Protein AF-A0A3M1J445-F1 (afdb_monomer)

Radius of gyration: 21.39 Å; Cα contacts (8 Å, |Δi|>4): 380; chains: 1; bounding box: 51×47×58 Å

Solvent-accessible surface area (backbone atoms only — not comparable to full-atom values): 18657 Å² total; per-residue (Å²): 96,32,38,39,36,31,50,74,70,23,49,64,51,58,55,50,30,38,38,30,51,21,43,67,43,61,67,38,72,59,73,88,78,69,95,62,77,79,67,68,47,75,80,25,55,32,28,31,36,49,70,50,61,88,76,39,60,82,92,60,50,78,48,55,27,38,31,33,41,48,63,60,57,45,21,33,52,51,44,13,50,46,33,23,73,69,72,46,70,81,44,60,54,66,60,39,33,52,51,42,64,65,12,62,95,50,34,76,51,48,13,58,43,55,32,50,54,56,39,65,78,65,35,77,40,79,46,47,35,76,51,38,72,73,39,50,63,69,55,52,58,62,41,56,84,82,42,93,69,62,78,72,38,72,92,42,56,73,49,72,64,44,44,24,60,36,72,43,84,59,62,76,88,42,54,40,77,58,19,37,67,70,51,69,76,91,68,83,70,60,30,78,83,71,51,54,66,71,58,49,53,52,40,43,77,77,31,35,70,53,32,49,74,70,73,54,57,84,90,66,75,80,87,75,52,48,67,51,35,37,53,46,34,50,51,55,51,49,59,48,63,74,38,98,59,20,74,64,50,50,64,68,42,53,86,51,43,69,54,44,73,46,35,46,65,58,85,89,56,77,69,88,54,48,74,66,47,51,53,45,52,54,49,54,50,44,56,71,78,32,59,70,68,56,36,52,49,51,53,53,47,57,71,68,44,64,47,71,57,54,48,52,48,48,54,46,48,65,73,63,54,75,84,84,82,80,132

pLDDT: mean 81.51, std 18.99, range [30.58, 98.5]

Mean predicted aligned error: 10.59 Å

Sequence (327 aa):
MIWLASYPRSGNTFFRNVLYAVYGLESSTYRLRRQDKHADFQDYPVVKTHLAPEQLPKAIRNYPAVYLIRDGRDAIVSSAHRRRDMVKQGSDFYLNMLYAILAKEGAFFGGWSHNVSAWTARANLCIYFKDLIADPIREIEKLRTILPLPEPRMDKLPSFADLKAGKGRYQGGRKADKAQKFFRSGKRGGWRQEMPEELHLLFWDLHGEAMVAHGFTEGQPPPLTDADRQALAQRIIRTIQARPDADKLQNELAPAMPFLLQYGRQKGVPKYYTYEHVLLSINTGLQRLLPKAAYTAVQRSVQRLALPKLLAHLRRKINSSKLRKLK

Foldseek 3Di:
DEEEEEQAPLCPLLLQLQCCQWFVFHAEEDDDDDPPPDPVNVVGLYYYYHAFLVSDDPVPSQAAYEYRDEQQLNRLQLQLLCCCVPPPPNDDSQVSSVCLLVCPPCRSNSHHQLSLLRVVLRHPYYAYLQVCLVDVPVRVVVCVVRGPTDHTPPVRNDDLVCQLCVVGPRPPPDHNVSSVSNSPPSDPDPSVVRPDPLSVLSSCQRRVVSCVVVVNCPPRDPHDALVRQLVSLVVSLVVLCPDPCNVVSVVVCVVVVVVSNCGSVDDPDDDPPDPSNVVSVVLSVCVVVDDPVVSVVVVVVCVVPCVVVVVVVVVCCVVVPDPPDDD

Structure (mmCIF, N/CA/C/O backbone):
data_AF-A0A3M1J445-F1
#
_entry.id   AF-A0A3M1J445-F1
#
loop_
_atom_site.group_PDB
_atom_site.id
_atom_site.type_symbol
_atom_site.label_atom_id
_atom_site.label_alt_id
_atom_site.label_comp_id
_atom_site.label_asym_id
_atom_site.label_entity_id
_atom_site.label_seq_id
_atom_site.pdbx_PDB_ins_code
_atom_site.Cartn_x
_atom_site.Cartn_y
_atom_site.Cartn_z
_atom_site.occupancy
_atom_site.B_iso_or_equiv
_atom_site.auth_seq_id
_atom_site.auth_comp_id
_atom_site.auth_asym_id
_atom_site.auth_atom_id
_atom_site.pdbx_PDB_model_num
ATOM 1 N N . MET A 1 1 ? 12.211 7.636 -18.324 1.00 91.44 1 MET A N 1
ATOM 2 C CA . MET A 1 1 ? 11.857 7.649 -16.888 1.00 91.44 1 MET A CA 1
ATOM 3 C C . MET A 1 1 ? 10.391 7.264 -16.701 1.00 91.44 1 MET A C 1
ATOM 5 O O . MET A 1 1 ? 9.554 7.756 -17.450 1.00 91.44 1 MET A O 1
ATOM 9 N N . ILE A 1 2 ? 10.077 6.457 -15.685 1.00 97.06 2 ILE A N 1
ATOM 10 C CA . ILE A 1 2 ? 8.717 6.164 -15.207 1.00 97.06 2 ILE A CA 1
ATOM 11 C C . ILE A 1 2 ? 8.586 6.410 -13.696 1.00 97.06 2 ILE A C 1
ATOM 13 O O . ILE A 1 2 ? 9.568 6.325 -12.952 1.00 97.06 2 ILE A O 1
ATOM 17 N N . TRP A 1 3 ? 7.363 6.646 -13.222 1.00 97.75 3 TRP A N 1
ATOM 18 C CA . TRP A 1 3 ? 7.036 6.636 -11.795 1.00 97.75 3 TRP A CA 1
ATOM 19 C C . TRP A 1 3 ? 6.759 5.214 -11.305 1.00 97.75 3 TRP A C 1
ATOM 21 O O . TRP A 1 3 ? 5.927 4.511 -11.870 1.00 97.75 3 TRP A O 1
ATOM 31 N N . LEU A 1 4 ? 7.397 4.812 -10.207 1.00 98.19 4 LEU A N 1
ATOM 32 C CA . LEU A 1 4 ? 7.040 3.622 -9.435 1.00 98.19 4 LEU A CA 1
ATOM 33 C C . LEU A 1 4 ? 6.339 4.060 -8.147 1.00 98.19 4 LEU A C 1
ATOM 35 O O . LEU A 1 4 ? 6.979 4.447 -7.165 1.00 98.19 4 LEU A O 1
ATOM 39 N N . ALA A 1 5 ? 5.016 4.023 -8.151 1.00 98.00 5 ALA A N 1
ATOM 40 C CA . ALA A 1 5 ? 4.197 4.490 -7.048 1.00 98.00 5 ALA A CA 1
ATOM 41 C C . ALA A 1 5 ? 3.586 3.338 -6.245 1.00 98.00 5 ALA A C 1
ATOM 43 O O . ALA A 1 5 ? 3.470 2.205 -6.708 1.00 98.00 5 ALA A O 1
ATOM 44 N N . SER A 1 6 ? 3.237 3.624 -4.992 1.00 98.12 6 SER A N 1
ATOM 45 C CA . SER A 1 6 ? 2.568 2.675 -4.095 1.00 98.12 6 SER A CA 1
ATOM 46 C C . SER A 1 6 ? 2.167 3.332 -2.785 1.00 98.12 6 SER A C 1
ATOM 48 O O . SER A 1 6 ? 2.872 4.225 -2.302 1.00 98.12 6 SER A O 1
ATOM 50 N N . TYR A 1 7 ? 1.176 2.758 -2.112 1.00 97.62 7 TYR A N 1
ATOM 51 C CA . TYR A 1 7 ? 1.061 2.918 -0.669 1.00 97.62 7 TYR A CA 1
ATOM 52 C C . TYR A 1 7 ? 2.268 2.251 0.032 1.00 97.62 7 TYR A C 1
ATOM 54 O O . TYR A 1 7 ? 2.758 1.212 -0.443 1.00 97.62 7 TYR A O 1
ATOM 62 N N . PRO A 1 8 ? 2.796 2.797 1.149 1.00 95.00 8 PRO A N 1
ATOM 63 C CA . PRO A 1 8 ? 3.890 2.172 1.884 1.00 95.00 8 PRO A CA 1
ATOM 64 C C . PRO A 1 8 ? 3.658 0.686 2.165 1.00 95.00 8 PRO A C 1
ATOM 66 O O . PRO A 1 8 ? 2.557 0.251 2.466 1.00 95.00 8 PRO A O 1
ATOM 69 N N . ARG A 1 9 ? 4.743 -0.097 2.129 1.00 94.62 9 ARG A N 1
ATOM 70 C CA . ARG A 1 9 ? 4.729 -1.549 2.418 1.00 94.62 9 ARG A CA 1
ATOM 71 C C . ARG A 1 9 ? 4.000 -2.422 1.386 1.00 94.62 9 ARG A C 1
ATOM 73 O O . ARG A 1 9 ? 3.733 -3.590 1.666 1.00 94.62 9 ARG A O 1
ATOM 80 N N . SER A 1 10 ? 3.834 -1.919 0.165 1.00 96.06 10 SER A N 1
ATOM 81 C CA . SER A 1 10 ? 3.255 -2.662 -0.971 1.00 96.06 10 SER A CA 1
ATOM 82 C C . SER A 1 10 ? 4.299 -3.286 -1.915 1.00 96.06 10 SER A C 1
ATOM 84 O O . SER A 1 10 ? 4.035 -3.479 -3.091 1.00 96.06 10 SER A O 1
ATOM 86 N N . GLY A 1 11 ? 5.517 -3.575 -1.432 1.00 92.50 11 GLY A N 1
ATOM 87 C CA . GLY A 1 11 ? 6.503 -4.362 -2.198 1.00 92.50 11 GLY A CA 1
ATOM 88 C C . GLY A 1 11 ? 7.525 -3.595 -3.047 1.00 92.50 11 GLY A C 1
ATOM 89 O O . GLY A 1 11 ? 8.271 -4.216 -3.792 1.00 92.50 11 GLY A O 1
ATOM 90 N N . ASN A 1 12 ? 7.649 -2.270 -2.905 1.00 93.75 12 ASN A N 1
ATOM 91 C CA . ASN A 1 12 ? 8.587 -1.473 -3.727 1.00 93.75 12 ASN A CA 1
ATOM 92 C C . ASN A 1 12 ? 10.038 -1.916 -3.627 1.00 93.75 12 ASN A C 1
ATOM 94 O O . ASN A 1 12 ? 10.752 -1.919 -4.620 1.00 93.75 12 ASN A O 1
ATOM 98 N N . THR A 1 13 ? 10.500 -2.229 -2.418 1.00 92.06 13 THR A N 1
ATOM 99 C CA . THR A 1 13 ? 11.889 -2.646 -2.231 1.00 92.06 13 THR A CA 1
ATOM 100 C C . THR A 1 13 ? 12.168 -3.949 -2.968 1.00 92.06 13 THR A C 1
ATOM 102 O O . THR A 1 13 ? 13.217 -4.062 -3.588 1.00 92.06 13 THR A O 1
ATOM 105 N N . PHE A 1 14 ? 11.230 -4.899 -2.936 1.00 95.06 14 PHE A N 1
ATOM 106 C CA . PHE A 1 14 ? 11.373 -6.143 -3.681 1.00 95.06 14 PHE A CA 1
ATOM 107 C C . PHE A 1 14 ? 11.419 -5.867 -5.185 1.00 95.06 14 PHE A C 1
ATOM 109 O O . PHE A 1 14 ? 12.416 -6.185 -5.820 1.00 95.06 14 PHE A O 1
ATOM 116 N N . PHE A 1 15 ? 10.424 -5.146 -5.704 1.00 96.69 15 PHE A N 1
ATOM 117 C CA . PHE A 1 15 ? 10.346 -4.764 -7.114 1.00 96.69 15 PHE A CA 1
ATOM 118 C C . PHE A 1 15 ? 11.632 -4.098 -7.630 1.00 96.69 15 PHE A C 1
ATOM 120 O O . PHE A 1 15 ? 12.194 -4.506 -8.640 1.00 96.69 15 PHE A O 1
ATOM 127 N N . ARG A 1 16 ? 12.150 -3.102 -6.900 1.00 96.44 16 ARG A N 1
ATOM 128 C CA . ARG A 1 16 ? 13.374 -2.381 -7.282 1.00 96.44 16 ARG A CA 1
ATOM 129 C C . ARG A 1 16 ? 14.622 -3.261 -7.228 1.00 96.44 16 ARG A C 1
ATOM 131 O O . ARG A 1 16 ? 15.523 -3.074 -8.035 1.00 96.44 16 ARG A O 1
ATOM 138 N N . ASN A 1 17 ? 14.698 -4.192 -6.275 1.00 96.00 17 ASN A N 1
ATOM 139 C CA . ASN A 1 17 ? 15.817 -5.132 -6.206 1.00 96.00 17 ASN A CA 1
ATOM 140 C C . ASN A 1 17 ? 15.790 -6.124 -7.368 1.00 96.00 17 ASN A C 1
ATOM 142 O O . ASN A 1 17 ? 16.852 -6.418 -7.903 1.00 96.00 17 ASN A O 1
ATOM 146 N N . VAL A 1 18 ? 14.609 -6.592 -7.785 1.00 96.75 18 VAL A N 1
ATOM 147 C CA . VAL A 1 18 ? 14.495 -7.439 -8.979 1.00 96.75 18 VAL A CA 1
ATOM 148 C C . VAL A 1 18 ? 14.880 -6.648 -10.231 1.00 96.75 18 VAL A C 1
ATOM 150 O O . VAL A 1 18 ? 15.710 -7.125 -10.995 1.00 96.75 18 VAL A O 1
ATOM 153 N N . LEU A 1 19 ? 14.383 -5.414 -10.398 1.00 96.62 19 LEU A N 1
ATOM 154 C CA . LEU A 1 19 ? 14.787 -4.535 -11.507 1.00 96.62 19 LEU A CA 1
ATOM 155 C C . LEU A 1 19 ? 16.309 -4.372 -11.611 1.00 96.62 19 LEU A C 1
ATOM 157 O O . LEU A 1 19 ? 16.876 -4.505 -12.689 1.00 96.62 19 LEU A O 1
ATOM 161 N N . TYR A 1 20 ? 16.980 -4.127 -10.489 1.00 96.06 20 TYR A N 1
ATOM 162 C CA . TYR A 1 20 ? 18.429 -3.961 -10.485 1.00 96.06 20 TYR A CA 1
ATOM 163 C C . TYR A 1 20 ? 19.179 -5.267 -10.739 1.00 96.06 20 TYR A C 1
ATOM 165 O O . TYR A 1 20 ? 20.060 -5.318 -11.592 1.00 96.06 20 TYR A O 1
ATOM 173 N N . ALA A 1 21 ? 18.843 -6.333 -10.014 1.00 95.94 21 ALA A N 1
ATOM 174 C CA . ALA A 1 21 ? 19.595 -7.578 -10.095 1.00 95.94 21 ALA A CA 1
ATOM 175 C C . ALA A 1 21 ? 19.409 -8.257 -11.462 1.00 95.94 21 ALA A C 1
ATOM 177 O O . ALA A 1 21 ? 20.392 -8.609 -12.119 1.00 95.94 21 ALA A O 1
ATOM 178 N N . VAL A 1 22 ? 18.161 -8.356 -11.925 1.00 97.50 22 VAL A N 1
ATOM 179 C CA . VAL A 1 22 ? 17.801 -9.071 -13.155 1.00 97.50 22 VAL A CA 1
ATOM 180 C C . VAL A 1 22 ? 18.052 -8.218 -14.396 1.00 97.50 22 VAL A C 1
ATOM 182 O O . VAL A 1 22 ? 18.645 -8.714 -15.346 1.00 97.50 22 VAL A O 1
ATOM 185 N N . TYR A 1 23 ? 17.677 -6.936 -14.378 1.00 97.25 23 TYR A N 1
ATOM 186 C CA . TYR A 1 23 ? 17.706 -6.077 -15.572 1.00 97.25 23 TYR A CA 1
ATOM 187 C C . TYR A 1 23 ? 18.809 -5.013 -15.547 1.00 97.25 23 TYR A C 1
ATOM 189 O O . TYR A 1 23 ? 18.941 -4.246 -16.493 1.00 97.25 23 TYR A O 1
ATOM 197 N N . GLY A 1 24 ? 19.586 -4.904 -14.464 1.00 96.06 24 GLY A N 1
ATOM 198 C CA . GLY A 1 24 ? 20.626 -3.877 -14.333 1.00 96.06 24 GLY A CA 1
ATOM 199 C C . GLY A 1 24 ? 20.089 -2.447 -14.211 1.00 96.06 24 GLY A C 1
ATOM 200 O O . GLY A 1 24 ? 20.872 -1.502 -14.236 1.00 96.06 24 GLY A O 1
ATOM 201 N N . LEU A 1 25 ? 18.771 -2.263 -14.071 1.00 95.19 25 LEU A N 1
ATOM 202 C CA . LEU A 1 25 ? 18.158 -0.939 -14.048 1.00 95.19 25 LEU A CA 1
ATOM 203 C C . LEU A 1 25 ? 18.177 -0.353 -12.641 1.00 95.19 25 LEU A C 1
ATOM 205 O O . LEU A 1 25 ? 17.532 -0.857 -11.713 1.00 95.19 25 LEU A O 1
ATOM 209 N N . GLU A 1 26 ? 18.884 0.763 -12.494 1.00 94.00 26 GLU A N 1
ATOM 210 C CA . GLU A 1 26 ? 18.846 1.528 -11.261 1.00 94.00 26 GLU A CA 1
ATOM 211 C C . GLU A 1 26 ? 17.550 2.340 -11.119 1.00 94.00 26 GLU A C 1
ATOM 213 O O . GLU A 1 26 ? 16.856 2.688 -12.074 1.00 94.00 26 GLU A O 1
ATOM 218 N N . SER A 1 27 ? 17.207 2.663 -9.877 1.00 94.06 27 SER A N 1
ATOM 219 C CA . SER A 1 27 ? 16.040 3.458 -9.529 1.00 94.06 27 SER A CA 1
ATOM 220 C C . SER A 1 27 ? 16.339 4.430 -8.397 1.00 94.06 27 SER A C 1
ATOM 222 O O . SER A 1 27 ? 17.045 4.098 -7.439 1.00 94.06 27 SER A O 1
ATOM 224 N N . SER A 1 28 ? 15.710 5.599 -8.444 1.00 92.94 28 SER A N 1
ATOM 225 C CA . SER A 1 28 ? 15.822 6.643 -7.425 1.00 92.94 28 SER A CA 1
ATOM 226 C C . SER A 1 28 ? 14.551 6.730 -6.569 1.00 92.94 28 SER A C 1
ATOM 228 O O . SER A 1 28 ? 13.679 5.852 -6.579 1.00 92.94 28 SER A O 1
ATOM 230 N N . THR A 1 29 ? 14.445 7.741 -5.708 1.00 91.88 29 THR A N 1
ATOM 231 C CA . THR A 1 29 ? 13.247 7.974 -4.893 1.00 91.88 29 THR A CA 1
ATOM 232 C C . THR A 1 29 ? 12.965 9.458 -4.788 1.00 91.88 29 THR A C 1
ATOM 234 O O . THR A 1 29 ? 13.811 10.207 -4.320 1.00 91.88 29 THR A O 1
ATOM 237 N N . TYR A 1 30 ? 11.741 9.849 -5.124 1.00 90.94 30 TYR A N 1
ATOM 238 C CA . TYR A 1 30 ? 11.246 11.202 -4.932 1.00 90.94 30 TYR A CA 1
ATOM 239 C C . TYR A 1 30 ? 10.465 11.315 -3.615 1.00 90.94 30 TYR A C 1
ATOM 241 O O . TYR A 1 30 ? 9.698 10.417 -3.244 1.00 90.94 30 TYR A O 1
ATOM 249 N N . ARG A 1 31 ? 10.675 12.416 -2.885 1.00 85.81 31 ARG A N 1
ATOM 250 C CA . ARG A 1 31 ? 9.981 12.759 -1.633 1.00 85.81 31 ARG A CA 1
ATOM 251 C C . ARG A 1 31 ? 9.708 14.262 -1.606 1.00 85.81 31 ARG A C 1
ATOM 253 O O . ARG A 1 31 ? 10.508 15.036 -2.121 1.00 85.81 31 ARG A O 1
ATOM 260 N N . LEU A 1 32 ? 8.608 14.672 -0.974 1.00 78.38 32 LEU A N 1
ATOM 261 C CA . LEU A 1 32 ? 8.318 16.089 -0.760 1.00 78.38 32 LEU A CA 1
ATOM 262 C C . LEU A 1 32 ? 9.320 16.641 0.275 1.00 78.38 32 LEU A C 1
ATOM 264 O O . LEU A 1 32 ? 9.306 16.194 1.418 1.00 78.38 32 LEU A O 1
ATOM 268 N N . ARG A 1 33 ? 10.212 17.542 -0.161 1.00 60.97 33 ARG A N 1
ATOM 269 C CA . ARG A 1 33 ? 11.160 18.367 0.621 1.00 60.97 33 ARG A CA 1
ATOM 270 C C . ARG A 1 33 ? 11.713 17.761 1.930 1.00 60.97 33 ARG A C 1
ATOM 272 O O . ARG A 1 33 ? 11.166 17.949 3.012 1.00 60.97 33 ARG A O 1
ATOM 279 N N . ARG A 1 34 ? 12.933 17.233 1.851 1.00 47.41 34 ARG A N 1
ATOM 280 C CA . ARG A 1 34 ? 14.038 17.764 2.670 1.00 47.41 34 ARG A CA 1
ATOM 281 C C . ARG A 1 34 ? 14.944 18.567 1.734 1.00 47.41 34 ARG A C 1
ATOM 283 O O . ARG A 1 34 ? 14.843 18.375 0.525 1.00 47.41 34 ARG A O 1
ATOM 290 N N . GLN A 1 35 ? 15.763 19.476 2.260 1.00 42.38 35 GLN A N 1
ATOM 291 C CA . GLN A 1 35 ? 16.852 20.165 1.543 1.00 42.38 35 GLN A CA 1
ATOM 292 C C . GLN A 1 35 ? 17.936 19.172 1.069 1.00 42.38 35 GLN A C 1
ATOM 294 O O . GLN A 1 35 ? 19.129 19.379 1.262 1.00 42.38 35 GLN A O 1
ATOM 299 N N . ASP A 1 36 ? 17.534 18.057 0.477 1.00 44.28 36 ASP A N 1
ATOM 300 C CA . ASP A 1 36 ? 18.451 17.155 -0.175 1.00 44.28 36 ASP A CA 1
ATOM 301 C C . ASP A 1 36 ? 18.746 17.823 -1.511 1.00 44.28 36 ASP A C 1
ATOM 303 O O . ASP A 1 36 ? 17.851 17.953 -2.353 1.00 44.28 36 ASP A O 1
ATOM 307 N N . LYS A 1 37 ? 19.988 18.312 -1.651 1.00 44.91 37 LYS A N 1
ATOM 308 C CA . LYS A 1 37 ? 20.627 18.607 -2.937 1.00 44.91 37 LYS A CA 1
ATOM 309 C C . LYS A 1 37 ? 20.040 17.631 -3.945 1.00 44.91 37 LYS A C 1
ATOM 311 O O . LYS A 1 37 ? 20.142 16.425 -3.718 1.00 44.91 37 LYS A O 1
ATOM 316 N N . HIS A 1 38 ? 19.327 18.143 -4.944 1.00 47.75 38 HIS A N 1
ATOM 317 C CA . HIS A 1 38 ? 18.717 17.317 -5.968 1.00 47.75 38 HIS A CA 1
ATOM 318 C C . HIS A 1 38 ? 19.839 16.493 -6.604 1.00 47.75 38 HIS A C 1
ATOM 320 O O . HIS A 1 38 ? 20.513 16.961 -7.505 1.00 47.75 38 HIS A O 1
ATOM 326 N N . ALA A 1 39 ? 20.071 15.275 -6.112 1.00 54.91 39 ALA A N 1
ATOM 327 C CA . ALA A 1 39 ? 20.547 14.232 -6.989 1.00 54.91 39 ALA A CA 1
ATOM 328 C C . ALA A 1 39 ? 19.512 14.208 -8.107 1.00 54.91 39 ALA A C 1
ATOM 330 O O . ALA A 1 39 ? 18.308 14.215 -7.802 1.00 54.91 39 ALA A O 1
ATOM 331 N N . ASP A 1 40 ? 19.971 14.255 -9.349 1.00 74.00 40 ASP A N 1
ATOM 332 C CA . ASP A 1 40 ? 19.145 14.260 -10.545 1.00 74.00 40 ASP A CA 1
ATOM 333 C C . ASP A 1 40 ? 18.368 12.942 -10.621 1.00 74.00 40 ASP A C 1
ATOM 335 O O . ASP A 1 40 ? 18.668 12.007 -11.349 1.00 74.00 40 ASP A O 1
ATOM 339 N N . PHE A 1 41 ? 17.331 12.821 -9.789 1.00 83.56 41 PHE A N 1
ATOM 340 C CA . PHE A 1 41 ? 16.499 11.629 -9.678 1.00 83.56 41 PHE A CA 1
ATOM 341 C C . PHE A 1 41 ? 15.831 11.320 -11.019 1.00 83.56 41 PHE A C 1
ATOM 343 O O . PHE A 1 41 ? 15.405 10.185 -11.221 1.00 83.56 41 PHE A O 1
ATOM 350 N N . GLN A 1 42 ? 15.752 12.336 -11.884 1.00 80.75 42 GLN A N 1
ATOM 351 C CA . GLN A 1 42 ? 15.262 12.307 -13.253 1.00 80.75 42 GLN A CA 1
ATOM 352 C C . GLN A 1 42 ? 16.182 11.529 -14.204 1.00 80.75 42 GLN A C 1
ATOM 354 O O . GLN A 1 42 ? 15.680 10.995 -15.190 1.00 80.75 42 GLN A O 1
ATOM 359 N N . ASP A 1 43 ? 17.465 11.374 -13.870 1.00 88.69 43 ASP A N 1
ATOM 360 C CA . ASP A 1 43 ? 18.431 10.597 -14.659 1.00 88.69 43 ASP A CA 1
ATOM 361 C C . ASP A 1 43 ? 18.203 9.087 -14.523 1.00 88.69 43 ASP A C 1
ATOM 363 O O . ASP A 1 43 ? 18.717 8.282 -15.297 1.00 88.69 43 ASP A O 1
ATOM 367 N N . TYR A 1 44 ? 17.390 8.675 -13.548 1.00 93.56 44 TYR A N 1
ATOM 368 C CA . TYR A 1 44 ? 17.064 7.275 -13.340 1.00 93.56 44 TYR A CA 1
ATOM 369 C C . TYR A 1 44 ? 15.867 6.863 -14.205 1.00 93.56 44 TYR A C 1
ATOM 371 O O . TYR A 1 44 ? 14.846 7.560 -14.254 1.00 93.56 44 TYR A O 1
ATOM 379 N N . PRO A 1 45 ? 15.899 5.667 -14.818 1.00 94.50 45 PRO A N 1
ATOM 380 C CA . PRO A 1 45 ? 14.787 5.175 -15.624 1.00 94.50 45 PRO A CA 1
ATOM 381 C C . PRO A 1 45 ? 13.525 4.938 -14.787 1.00 94.50 45 PRO A C 1
ATOM 383 O O . PRO A 1 45 ? 12.422 5.012 -15.327 1.00 94.50 45 PRO A O 1
ATOM 386 N N . VAL A 1 46 ? 13.661 4.704 -13.477 1.00 96.62 46 VAL A N 1
ATOM 387 C CA . VAL A 1 46 ? 12.551 4.440 -12.554 1.00 96.62 46 VAL A CA 1
ATOM 388 C C . VAL A 1 46 ? 12.681 5.294 -11.293 1.00 96.62 46 VAL A C 1
ATOM 390 O O . VAL A 1 46 ? 13.668 5.200 -10.562 1.00 96.62 46 VAL A O 1
ATOM 393 N N . VAL A 1 47 ? 11.643 6.068 -10.969 1.00 96.12 47 VAL A N 1
ATOM 394 C CA . VAL A 1 47 ? 11.617 6.935 -9.781 1.00 96.12 47 VAL A CA 1
ATOM 395 C C . VAL A 1 47 ? 10.511 6.510 -8.837 1.00 96.12 47 VAL A C 1
ATOM 397 O O . VAL A 1 47 ? 9.322 6.604 -9.137 1.00 96.12 47 VAL A O 1
ATOM 400 N N . LYS A 1 48 ? 10.900 6.057 -7.646 1.00 96.00 48 LYS A N 1
ATOM 401 C CA . LYS A 1 48 ? 9.954 5.574 -6.643 1.00 96.00 48 LYS A CA 1
ATOM 402 C C . LYS A 1 48 ? 9.302 6.719 -5.861 1.00 96.00 48 LYS A C 1
ATOM 404 O O . LYS A 1 48 ? 10.001 7.612 -5.388 1.00 96.00 48 LYS A O 1
ATOM 409 N N . THR A 1 49 ? 8.002 6.634 -5.575 1.00 96.12 49 THR A N 1
ATOM 410 C CA . THR A 1 49 ? 7.281 7.578 -4.698 1.00 96.12 49 THR A CA 1
ATOM 411 C C . THR A 1 49 ? 6.177 6.895 -3.875 1.00 96.12 49 THR A C 1
ATOM 413 O O . THR A 1 49 ? 5.776 5.766 -4.149 1.00 96.12 49 THR A O 1
ATOM 416 N N . HIS A 1 50 ? 5.735 7.560 -2.806 1.00 96.25 50 HIS A N 1
ATOM 417 C CA . HIS A 1 50 ? 4.498 7.228 -2.074 1.00 96.25 50 HIS A CA 1
ATOM 418 C C . HIS A 1 50 ? 3.469 8.366 -2.117 1.00 96.25 50 HIS A C 1
ATOM 420 O O . HIS A 1 50 ? 2.352 8.197 -1.641 1.00 96.25 50 HIS A O 1
ATOM 426 N N . LEU A 1 51 ? 3.858 9.524 -2.654 1.00 94.69 51 LEU A N 1
ATOM 427 C CA . LEU A 1 51 ? 3.002 10.699 -2.761 1.00 94.69 51 LEU A CA 1
ATOM 428 C C . LEU A 1 51 ? 1.820 10.423 -3.691 1.00 94.69 51 LEU A C 1
ATOM 430 O O . LEU A 1 51 ? 1.933 9.574 -4.574 1.00 94.69 51 LEU A O 1
ATOM 434 N N . ALA A 1 52 ? 0.723 11.153 -3.520 1.00 91.94 52 ALA A N 1
ATOM 435 C CA . ALA A 1 52 ? -0.367 11.177 -4.488 1.00 91.94 52 ALA A CA 1
ATOM 436 C C . ALA A 1 52 ? 0.089 11.836 -5.811 1.00 91.94 52 ALA A C 1
ATOM 438 O O . ALA A 1 52 ? 1.026 12.646 -5.795 1.00 91.94 52 ALA A O 1
ATOM 439 N N . PRO A 1 53 ? -0.548 11.532 -6.958 1.00 91.75 53 PRO A N 1
ATOM 440 C CA . PRO A 1 53 ? -0.164 12.099 -8.254 1.00 91.75 53 PRO A CA 1
ATOM 441 C C . PRO A 1 53 ? -0.114 13.635 -8.271 1.00 91.75 53 PRO A C 1
ATOM 443 O O . PRO A 1 53 ? 0.821 14.226 -8.812 1.00 91.75 53 PRO A O 1
ATOM 446 N N . GLU A 1 54 ? -1.082 14.302 -7.641 1.00 90.56 54 GLU A N 1
ATOM 447 C CA . GLU A 1 54 ? -1.159 15.765 -7.548 1.00 90.56 54 GLU A CA 1
ATOM 448 C C . GLU A 1 54 ? -0.027 16.410 -6.738 1.00 90.56 54 GLU A C 1
ATOM 450 O O . GLU A 1 54 ? 0.254 17.593 -6.928 1.00 90.56 54 GLU A O 1
ATOM 455 N N . GLN A 1 55 ? 0.648 15.642 -5.882 1.00 90.19 55 GLN A N 1
ATOM 456 C CA . GLN A 1 55 ? 1.779 16.106 -5.077 1.00 90.19 55 GLN A CA 1
ATOM 457 C C . GLN A 1 55 ? 3.118 16.023 -5.831 1.00 90.19 55 GLN A C 1
ATOM 459 O O . GLN A 1 55 ? 4.142 16.475 -5.318 1.00 90.19 55 GLN A O 1
ATOM 464 N N . LEU A 1 56 ? 3.141 15.428 -7.028 1.00 91.12 56 LEU A N 1
ATOM 465 C CA . LEU A 1 56 ? 4.340 15.348 -7.860 1.00 91.12 56 LEU A CA 1
ATOM 466 C C . LEU A 1 56 ? 4.598 16.660 -8.620 1.00 91.12 56 LEU A C 1
ATOM 468 O O . LEU A 1 56 ? 3.656 17.414 -8.892 1.00 91.12 56 LEU A O 1
ATOM 472 N N . PRO A 1 57 ? 5.854 16.942 -9.027 1.00 90.81 57 PRO A N 1
ATOM 473 C CA . PRO A 1 57 ? 6.168 18.160 -9.765 1.00 90.81 57 PRO A CA 1
ATOM 474 C C . PRO A 1 57 ? 5.356 18.247 -11.056 1.00 90.81 57 PRO A C 1
ATOM 476 O O . PRO A 1 57 ? 5.357 17.317 -11.862 1.00 90.81 57 PRO A O 1
ATOM 479 N N . LYS A 1 58 ? 4.680 19.381 -11.277 1.00 88.75 58 LYS A N 1
ATOM 480 C CA . LYS A 1 58 ? 3.735 19.561 -12.395 1.00 88.75 58 LYS A CA 1
ATOM 481 C C . LYS A 1 58 ? 4.324 19.209 -13.765 1.00 88.75 58 LYS A C 1
ATOM 483 O O . LYS A 1 58 ? 3.601 18.646 -14.580 1.00 88.75 58 LYS A O 1
ATOM 488 N N . ALA A 1 59 ? 5.607 19.501 -13.988 1.00 88.62 59 ALA A N 1
ATOM 489 C CA . ALA A 1 59 ? 6.300 19.234 -15.248 1.00 88.62 59 ALA A CA 1
ATOM 490 C C . ALA A 1 59 ? 6.412 17.734 -15.577 1.00 88.62 59 ALA A C 1
ATOM 492 O O . ALA A 1 59 ? 6.298 17.346 -16.733 1.00 88.62 59 ALA A O 1
ATOM 493 N N . ILE A 1 60 ? 6.583 16.883 -14.560 1.00 89.00 60 ILE A N 1
ATOM 494 C CA . ILE A 1 60 ? 6.906 15.457 -14.737 1.00 89.00 60 ILE A CA 1
ATOM 495 C C . ILE A 1 60 ? 5.870 14.511 -14.124 1.00 89.00 60 ILE A C 1
ATOM 497 O O . ILE A 1 60 ? 5.924 13.304 -14.351 1.00 89.00 60 ILE A O 1
ATOM 501 N N . ARG A 1 61 ? 4.870 15.026 -13.393 1.00 91.06 61 ARG A N 1
ATOM 502 C CA . ARG A 1 61 ? 3.786 14.218 -12.798 1.00 91.06 61 ARG A CA 1
ATOM 503 C C . ARG A 1 61 ? 3.029 13.378 -13.823 1.00 91.06 61 ARG A C 1
ATOM 505 O O . ARG A 1 61 ? 2.352 12.428 -13.449 1.00 91.06 61 ARG A O 1
ATOM 512 N N . ASN A 1 62 ? 3.120 13.757 -15.102 1.00 91.25 62 ASN A N 1
ATOM 513 C CA . ASN A 1 62 ? 2.425 13.087 -16.185 1.00 91.25 62 ASN A CA 1
ATOM 514 C C . ASN A 1 62 ? 3.210 11.976 -16.897 1.00 91.25 62 ASN A C 1
ATOM 516 O O . ASN A 1 62 ? 2.674 11.356 -17.817 1.00 91.25 62 ASN A O 1
ATOM 520 N N . TYR A 1 63 ? 4.440 11.700 -16.471 1.00 95.12 63 TYR A N 1
ATOM 521 C CA . TYR A 1 63 ? 5.234 10.610 -17.031 1.00 95.12 63 TYR A CA 1
ATOM 522 C C . TYR A 1 63 ? 4.546 9.258 -16.783 1.00 95.12 63 TYR A C 1
ATOM 524 O O . TYR A 1 63 ? 3.716 9.160 -15.868 1.00 95.12 63 TYR A O 1
ATOM 532 N N . PRO A 1 64 ? 4.854 8.217 -17.581 1.00 97.62 64 PRO A N 1
ATOM 533 C CA . PRO A 1 64 ? 4.239 6.913 -17.394 1.00 97.62 64 PRO A CA 1
ATOM 534 C C . PRO A 1 64 ? 4.463 6.389 -15.976 1.00 97.62 64 PRO A C 1
ATOM 536 O O . PRO A 1 64 ? 5.505 6.639 -15.367 1.00 97.62 64 PRO A O 1
ATOM 539 N N . ALA A 1 65 ? 3.477 5.677 -15.439 1.00 97.62 65 ALA A N 1
ATOM 540 C CA . ALA A 1 65 ? 3.495 5.233 -14.053 1.00 97.62 65 ALA A CA 1
ATOM 541 C C . ALA A 1 65 ? 3.082 3.769 -13.897 1.00 97.62 65 ALA A C 1
ATOM 543 O O . ALA A 1 65 ? 2.106 3.314 -14.496 1.00 97.62 65 ALA A O 1
ATOM 544 N N . VAL A 1 66 ? 3.799 3.072 -13.019 1.00 98.44 66 VAL A N 1
ATOM 545 C CA . VAL A 1 66 ? 3.440 1.766 -12.465 1.00 98.44 66 VAL A CA 1
ATOM 546 C C . VAL A 1 66 ? 2.983 1.974 -11.030 1.00 98.44 66 VAL A C 1
ATOM 548 O O . VAL A 1 66 ? 3.687 2.613 -10.243 1.00 98.44 66 VAL A O 1
ATOM 551 N N . TYR A 1 67 ? 1.837 1.407 -10.667 1.00 98.50 67 TYR A N 1
ATOM 552 C CA . TYR A 1 67 ? 1.363 1.393 -9.289 1.00 98.50 67 TYR A CA 1
ATOM 553 C C . TYR A 1 67 ? 1.394 -0.022 -8.707 1.00 98.50 67 TYR A C 1
ATOM 555 O O . TYR A 1 67 ? 0.818 -0.950 -9.276 1.00 98.50 67 TYR A O 1
ATOM 563 N N . LEU A 1 68 ? 2.070 -0.192 -7.566 1.00 98.50 68 LEU A N 1
ATOM 564 C CA . LEU A 1 68 ? 2.079 -1.456 -6.826 1.00 98.50 68 LEU A CA 1
ATOM 565 C C . LEU A 1 68 ? 0.945 -1.481 -5.798 1.00 98.50 68 LEU A C 1
ATOM 567 O O . LEU A 1 68 ? 0.937 -0.671 -4.865 1.00 98.50 68 LEU A O 1
ATOM 571 N N . ILE A 1 69 ? 0.043 -2.453 -5.935 1.00 97.94 69 ILE A N 1
ATOM 572 C CA . ILE A 1 69 ? -1.127 -2.636 -5.069 1.00 97.94 69 ILE A CA 1
ATOM 573 C C . ILE A 1 69 ? -0.909 -3.830 -4.145 1.00 97.94 69 ILE A C 1
ATOM 575 O O . ILE A 1 69 ? -0.541 -4.917 -4.582 1.00 97.94 69 ILE A O 1
ATOM 579 N N . ARG A 1 70 ? -1.189 -3.665 -2.855 1.00 98.00 70 ARG A N 1
ATOM 580 C CA . ARG A 1 70 ? -1.244 -4.758 -1.876 1.00 98.00 70 ARG A CA 1
ATOM 581 C C . ARG A 1 70 ? -2.564 -4.682 -1.119 1.00 98.00 70 ARG A C 1
ATOM 583 O O . ARG A 1 70 ? -3.071 -3.576 -0.941 1.00 98.00 70 ARG A O 1
ATOM 590 N N . ASP A 1 71 ? -3.058 -5.831 -0.650 1.00 98.12 71 ASP A N 1
ATOM 591 C CA . ASP A 1 71 ? -4.156 -5.897 0.324 1.00 98.12 71 ASP A CA 1
ATOM 592 C C . ASP A 1 71 ? -3.893 -4.880 1.448 1.00 98.12 71 ASP A C 1
ATOM 594 O O . ASP A 1 71 ? -2.820 -4.889 2.071 1.00 98.12 71 ASP A O 1
ATOM 598 N N . GLY A 1 72 ? -4.840 -3.963 1.656 1.00 9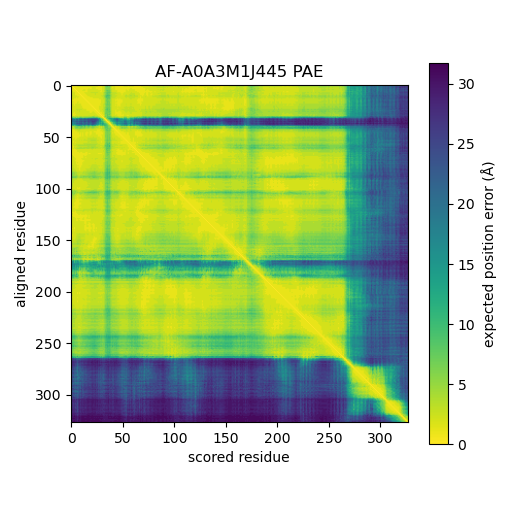7.81 72 GLY A N 1
ATOM 599 C CA . GLY A 1 72 ? -4.661 -2.843 2.574 1.00 97.81 72 GLY A CA 1
ATOM 600 C C . GLY A 1 72 ? -4.441 -3.280 4.013 1.00 97.81 72 GLY A C 1
ATOM 601 O O . GLY A 1 72 ? -3.661 -2.647 4.725 1.00 97.81 72 GLY A O 1
ATOM 602 N N . ARG A 1 73 ? -5.006 -4.420 4.417 1.00 98.25 73 ARG A N 1
ATOM 603 C CA . ARG A 1 73 ? -4.845 -4.968 5.767 1.00 98.25 73 ARG A CA 1
ATOM 604 C C . ARG A 1 73 ? -3.419 -5.449 5.986 1.00 98.25 73 ARG A C 1
ATOM 606 O O . ARG A 1 73 ? -2.780 -5.073 6.968 1.00 98.25 73 ARG A O 1
ATOM 613 N N . ASP A 1 74 ? -2.866 -6.188 5.024 1.00 97.75 74 ASP A N 1
ATOM 614 C CA . ASP A 1 74 ? -1.461 -6.611 5.065 1.00 97.75 74 ASP A CA 1
ATOM 615 C C . ASP A 1 74 ? -0.501 -5.410 5.015 1.00 97.75 74 ASP A C 1
ATOM 617 O O . ASP A 1 74 ? 0.546 -5.407 5.675 1.00 97.75 74 ASP A O 1
ATOM 621 N N . ALA A 1 75 ? -0.829 -4.383 4.224 1.00 97.50 75 ALA A N 1
ATOM 622 C CA . ALA A 1 75 ? -0.026 -3.168 4.130 1.00 97.50 75 ALA A CA 1
ATOM 623 C C . ALA A 1 75 ? -0.030 -2.372 5.448 1.00 97.50 75 ALA A C 1
ATOM 625 O O . ALA A 1 75 ? 1.020 -1.866 5.861 1.00 97.50 75 ALA A O 1
ATOM 626 N N . ILE A 1 76 ? -1.173 -2.301 6.135 1.00 97.56 76 ILE A N 1
ATOM 627 C CA . ILE A 1 76 ? -1.336 -1.654 7.444 1.00 97.56 76 ILE A CA 1
ATOM 628 C C . ILE A 1 76 ? -0.597 -2.424 8.536 1.00 97.56 76 ILE A C 1
ATOM 630 O O . ILE A 1 76 ? 0.238 -1.828 9.216 1.00 97.56 76 ILE A O 1
ATOM 634 N N . VAL A 1 77 ? -0.784 -3.743 8.633 1.00 97.12 77 VAL A N 1
ATOM 635 C CA . VAL A 1 77 ? -0.044 -4.605 9.576 1.00 97.12 77 VAL A CA 1
ATOM 636 C C . VAL A 1 77 ? 1.464 -4.459 9.370 1.00 97.12 77 VAL A C 1
ATOM 638 O O . VAL A 1 77 ? 2.230 -4.231 10.308 1.00 97.12 77 VAL A O 1
ATOM 641 N N . SER A 1 78 ? 1.925 -4.494 8.115 1.00 95.19 78 SER A N 1
ATOM 642 C CA . SER A 1 78 ? 3.343 -4.288 7.803 1.00 95.19 78 SER A CA 1
ATOM 643 C C . SER A 1 78 ? 3.832 -2.871 8.126 1.00 95.19 78 SER A C 1
ATOM 645 O O . SER A 1 78 ? 5.014 -2.679 8.434 1.00 95.19 78 SER A O 1
ATOM 647 N N . SER A 1 79 ? 2.958 -1.868 8.032 1.00 94.62 79 SER A N 1
ATOM 648 C CA . SER A 1 79 ? 3.273 -0.479 8.378 1.00 94.62 79 SER A CA 1
ATOM 649 C C . SER A 1 79 ? 3.387 -0.291 9.883 1.00 94.62 79 SER A C 1
ATOM 651 O O . SER A 1 79 ? 4.306 0.406 10.318 1.00 94.62 79 SER A O 1
ATOM 653 N N . ALA A 1 80 ? 2.525 -0.949 10.659 1.00 95.56 80 ALA A N 1
ATOM 654 C CA . ALA A 1 80 ? 2.542 -0.916 12.112 1.00 95.56 80 ALA A CA 1
ATOM 655 C C . ALA A 1 80 ? 3.813 -1.557 12.684 1.00 95.56 80 ALA A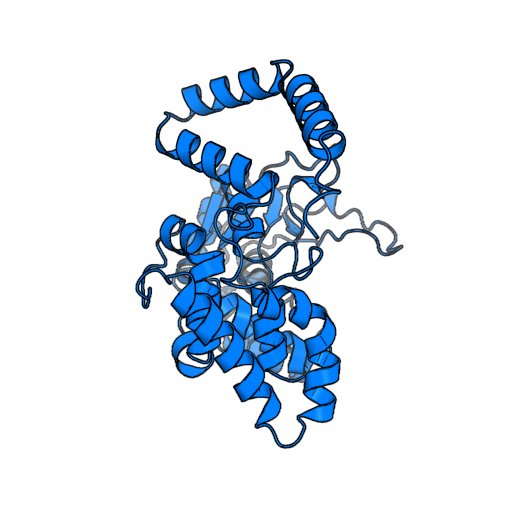 C 1
ATOM 657 O O . ALA A 1 80 ? 4.493 -0.918 13.485 1.00 95.56 80 ALA A O 1
ATOM 658 N N . HIS A 1 81 ? 4.226 -2.726 12.176 1.00 94.31 81 HIS A N 1
ATOM 659 C CA . HIS A 1 81 ? 5.521 -3.334 12.530 1.00 94.31 81 HIS A CA 1
ATOM 660 C C . HIS A 1 81 ? 6.696 -2.430 12.175 1.00 94.31 81 HIS A C 1
ATOM 662 O O . HIS A 1 81 ? 7.528 -2.121 13.019 1.00 94.31 81 HIS A O 1
ATOM 668 N N . ARG A 1 82 ? 6.739 -1.898 10.942 1.00 90.88 82 ARG A N 1
ATOM 669 C CA . ARG A 1 82 ? 7.815 -0.971 10.547 1.00 90.88 82 ARG A CA 1
ATOM 670 C C . ARG A 1 82 ? 7.877 0.236 11.483 1.00 90.88 82 ARG A C 1
ATOM 672 O O . ARG A 1 82 ? 8.965 0.725 11.785 1.00 90.88 82 ARG A O 1
ATOM 679 N N . ARG A 1 83 ? 6.723 0.760 11.896 1.00 91.81 83 ARG A N 1
ATOM 680 C CA . ARG A 1 83 ? 6.664 1.903 12.801 1.00 91.81 83 ARG A CA 1
ATOM 681 C C . ARG A 1 83 ? 7.211 1.531 14.176 1.00 91.81 83 ARG A C 1
ATOM 683 O O . ARG A 1 83 ? 8.150 2.197 14.606 1.00 91.81 83 ARG A O 1
ATOM 690 N N . ARG A 1 84 ? 6.715 0.443 14.769 1.00 91.44 84 ARG A N 1
ATOM 691 C CA . ARG A 1 84 ? 7.143 -0.101 16.066 1.00 91.44 84 ARG A CA 1
ATOM 692 C C . ARG A 1 84 ? 8.619 -0.477 16.124 1.00 91.44 84 ARG A C 1
ATOM 694 O O . ARG A 1 84 ? 9.253 -0.218 17.135 1.00 91.44 84 ARG A O 1
ATOM 701 N N . ASP A 1 85 ? 9.168 -1.049 15.060 1.00 87.88 85 ASP A N 1
ATOM 702 C CA . ASP A 1 85 ? 10.512 -1.637 15.098 1.00 87.88 85 ASP A CA 1
ATOM 703 C C . ASP A 1 85 ? 11.600 -0.694 14.576 1.00 87.88 85 ASP A C 1
ATOM 705 O O . ASP A 1 85 ? 12.787 -0.908 14.830 1.00 87.88 85 ASP A O 1
ATOM 709 N N . MET A 1 86 ? 11.227 0.324 13.788 1.00 84.00 86 MET A N 1
ATOM 710 C CA . MET A 1 86 ? 12.204 1.107 13.020 1.00 84.00 86 MET A CA 1
ATOM 711 C C . MET A 1 86 ? 11.983 2.619 13.006 1.00 84.00 86 MET A C 1
ATOM 713 O O . MET A 1 86 ? 12.949 3.337 12.768 1.00 84.00 86 MET A O 1
ATOM 717 N N . VAL A 1 87 ? 10.750 3.116 13.162 1.00 85.56 87 VAL A N 1
ATOM 718 C CA . VAL A 1 87 ? 10.460 4.561 13.023 1.00 85.56 87 VAL A CA 1
ATOM 719 C C . VAL A 1 87 ? 10.246 5.221 14.379 1.00 85.56 87 VAL A C 1
ATOM 721 O O . VAL A 1 87 ? 10.888 6.219 14.673 1.00 85.56 87 VAL A O 1
ATOM 724 N N . LYS A 1 88 ? 9.354 4.661 15.195 1.00 87.06 88 LYS A N 1
ATOM 725 C CA . LYS A 1 88 ? 9.072 5.067 16.573 1.00 87.06 88 LYS A CA 1
ATOM 726 C C . LYS A 1 88 ? 9.251 3.811 17.425 1.00 87.06 88 LYS A C 1
ATOM 728 O O . LYS A 1 88 ? 8.278 3.096 17.673 1.00 87.06 88 LYS A O 1
ATOM 733 N N . GLN A 1 89 ? 10.507 3.489 17.744 1.00 87.69 89 GLN A N 1
ATOM 734 C CA . GLN A 1 89 ? 10.848 2.244 18.436 1.00 87.69 89 GLN A CA 1
ATOM 735 C C . GLN A 1 89 ? 10.058 2.109 19.741 1.00 87.69 89 GLN A C 1
ATOM 737 O O . GLN A 1 89 ? 9.962 3.067 20.501 1.00 87.69 89 GLN A O 1
ATOM 742 N N . GLY A 1 90 ? 9.438 0.947 19.956 1.00 84.94 90 GLY A N 1
ATOM 743 C CA . GLY A 1 90 ? 8.623 0.688 21.149 1.00 84.94 90 GLY A CA 1
ATOM 744 C C . GLY A 1 90 ? 7.226 1.324 21.140 1.00 84.94 90 GLY A C 1
ATOM 745 O O . GLY A 1 90 ? 6.543 1.287 22.159 1.00 84.94 90 GLY A O 1
ATOM 746 N N . SER A 1 91 ? 6.775 1.900 20.017 1.00 91.31 91 SER A N 1
ATOM 747 C CA . SER A 1 91 ? 5.376 2.340 19.880 1.00 91.31 91 SER A CA 1
ATOM 748 C C . SER A 1 91 ? 4.397 1.167 19.870 1.00 91.31 91 SER A C 1
ATOM 750 O O . SER A 1 91 ? 4.715 0.085 19.369 1.00 91.31 91 SER A O 1
ATOM 752 N N . ASP A 1 92 ? 3.192 1.398 20.393 1.00 94.25 92 ASP A N 1
ATOM 753 C CA . ASP A 1 92 ? 2.173 0.359 20.500 1.00 94.25 92 ASP A CA 1
ATOM 754 C C . ASP A 1 92 ? 1.679 -0.094 19.115 1.00 94.25 92 ASP A C 1
ATOM 756 O O . ASP A 1 92 ? 1.396 0.701 18.213 1.00 94.25 92 ASP A O 1
ATOM 760 N N . PHE A 1 93 ? 1.624 -1.413 18.930 1.00 94.88 93 PHE A N 1
ATOM 761 C CA . PHE A 1 93 ? 1.290 -2.027 17.649 1.00 94.88 93 PHE A CA 1
ATOM 762 C C . PHE A 1 93 ? -0.173 -1.790 17.254 1.00 94.88 93 PHE A C 1
ATOM 764 O O . PHE A 1 93 ? -0.447 -1.516 16.084 1.00 94.88 93 PHE A O 1
ATOM 771 N N . TYR A 1 94 ? -1.087 -1.834 18.226 1.00 95.75 94 TYR A N 1
ATOM 772 C CA . TYR A 1 94 ? -2.513 -1.610 18.020 1.00 95.75 94 TYR A CA 1
ATOM 773 C C . TYR A 1 94 ? -2.774 -0.164 17.584 1.00 95.75 94 TYR A C 1
ATOM 775 O O . TYR A 1 94 ? -3.372 0.067 16.531 1.00 95.75 94 TYR A O 1
ATOM 783 N N . LEU A 1 95 ? -2.235 0.817 18.315 1.00 94.62 95 LEU A N 1
ATOM 784 C CA . LEU A 1 95 ? -2.361 2.235 17.967 1.00 94.62 95 LEU A CA 1
ATOM 785 C C . LEU A 1 95 ? -1.724 2.555 16.615 1.00 94.62 95 LEU A C 1
ATOM 787 O O . LEU A 1 95 ? -2.275 3.321 15.825 1.00 94.62 95 LEU A O 1
ATOM 791 N N . ASN A 1 96 ? -0.587 1.935 16.296 1.00 95.12 96 ASN A N 1
ATOM 792 C CA . ASN A 1 96 ? 0.041 2.107 14.991 1.00 95.12 96 ASN A CA 1
ATOM 793 C C . ASN A 1 96 ? -0.848 1.614 13.835 1.00 95.12 96 ASN A C 1
ATOM 795 O O . ASN A 1 96 ? -0.838 2.241 12.771 1.00 95.12 96 ASN A O 1
ATOM 799 N N . MET A 1 97 ? -1.601 0.521 14.019 1.00 97.00 97 MET A N 1
ATOM 800 C CA . MET A 1 97 ? -2.595 0.069 13.038 1.00 97.00 97 MET A CA 1
ATOM 801 C C . MET A 1 97 ? -3.774 1.036 12.967 1.00 97.00 97 MET A C 1
ATOM 803 O O . MET A 1 97 ? -4.121 1.467 11.870 1.00 97.00 97 MET A O 1
ATOM 807 N N . LEU A 1 98 ? -4.327 1.439 14.115 1.00 95.81 98 LEU A N 1
ATOM 808 C CA . LEU A 1 98 ? -5.432 2.396 14.184 1.00 95.81 98 LEU A CA 1
ATOM 809 C C . LEU A 1 98 ? -5.095 3.702 13.446 1.00 95.81 98 LEU A C 1
ATOM 811 O O . LEU A 1 98 ? -5.866 4.146 12.602 1.00 95.81 98 LEU A O 1
ATOM 815 N N . TYR A 1 99 ? -3.912 4.284 13.664 1.00 93.00 99 TYR A N 1
ATOM 816 C CA . TYR A 1 99 ? -3.503 5.497 12.944 1.00 93.00 99 TYR A CA 1
ATOM 817 C C . TYR A 1 99 ? -3.323 5.288 11.445 1.00 93.00 99 TYR A C 1
ATOM 819 O O . TYR A 1 99 ? -3.607 6.200 10.670 1.00 93.00 99 TYR A O 1
ATOM 827 N N . ALA A 1 100 ? -2.844 4.116 11.025 1.00 95.00 100 ALA A N 1
ATOM 828 C CA . ALA A 1 100 ? -2.691 3.805 9.609 1.00 95.00 100 ALA A CA 1
ATOM 829 C C . ALA A 1 100 ? -4.045 3.604 8.908 1.00 95.00 100 ALA A C 1
ATOM 831 O O . ALA A 1 100 ? -4.166 3.978 7.745 1.00 95.00 100 ALA A O 1
ATOM 832 N N . ILE A 1 101 ? -5.044 3.059 9.613 1.00 96.06 101 ILE A N 1
ATOM 833 C CA . ILE A 1 101 ? -6.435 2.951 9.145 1.00 96.06 101 ILE A CA 1
ATOM 834 C C . ILE A 1 101 ? -7.059 4.350 9.040 1.00 96.06 101 ILE A C 1
ATOM 836 O O . ILE A 1 101 ? -7.586 4.732 8.004 1.00 96.06 101 ILE A O 1
ATOM 840 N N . LEU A 1 102 ? -6.963 5.157 10.100 1.00 91.94 102 LEU A N 1
ATOM 841 C CA . LEU A 1 102 ? -7.626 6.462 10.142 1.00 91.94 102 LEU A CA 1
ATOM 842 C C . LEU A 1 102 ? -6.982 7.515 9.233 1.00 91.94 102 LEU A C 1
ATOM 844 O O . LEU A 1 102 ? -7.685 8.411 8.766 1.00 91.94 102 LEU A O 1
ATOM 848 N N . ALA A 1 103 ? -5.657 7.451 9.051 1.00 89.88 103 ALA A N 1
ATOM 849 C CA . ALA A 1 103 ? -4.867 8.313 8.169 1.00 89.88 103 ALA A CA 1
ATOM 850 C C . ALA A 1 103 ? -5.210 9.819 8.255 1.00 89.88 103 ALA A C 1
ATOM 852 O O . ALA A 1 103 ? -5.247 10.532 7.249 1.00 89.88 103 ALA A O 1
ATOM 853 N N . LYS A 1 104 ? -5.478 10.311 9.473 1.00 83.62 104 LYS A N 1
ATOM 854 C CA . LYS A 1 104 ? -5.923 11.692 9.715 1.00 83.62 104 LYS A CA 1
ATOM 855 C C . LYS A 1 104 ? -4.900 12.712 9.228 1.00 83.62 104 LYS A C 1
ATOM 857 O O . LYS A 1 104 ? -3.701 12.449 9.233 1.00 83.62 104 LYS A O 1
ATOM 862 N N . GLU A 1 105 ? -5.399 13.868 8.792 1.00 78.06 105 GLU A N 1
ATOM 863 C CA . GLU A 1 105 ? -4.577 15.014 8.368 1.00 78.06 105 GLU A CA 1
ATOM 864 C C . GLU A 1 105 ? -3.556 14.672 7.264 1.00 78.06 105 GLU A C 1
ATOM 866 O O . GLU A 1 105 ? -2.460 15.223 7.198 1.00 78.06 105 GLU A O 1
ATOM 871 N N . GLY A 1 106 ? -3.896 13.726 6.383 1.00 76.31 106 GLY A N 1
ATOM 872 C CA . GLY A 1 106 ? -3.007 13.299 5.300 1.00 76.31 106 GLY A CA 1
ATOM 873 C C . GLY A 1 106 ? -1.861 12.386 5.752 1.00 76.31 106 GLY A C 1
ATOM 874 O O . GLY A 1 106 ? -0.978 12.063 4.947 1.00 76.31 106 GLY A O 1
ATOM 875 N N . ALA A 1 107 ? -1.867 11.927 7.010 1.00 82.44 107 ALA A N 1
ATOM 876 C CA . ALA A 1 107 ? -0.933 10.922 7.495 1.00 82.44 107 ALA A CA 1
ATOM 877 C C . ALA A 1 107 ? -0.982 9.661 6.621 1.00 82.44 107 ALA A C 1
ATOM 879 O O . ALA A 1 107 ? -1.966 9.373 5.942 1.00 82.44 107 ALA A O 1
ATOM 880 N N . PHE A 1 108 ? 0.119 8.906 6.612 1.00 88.44 108 PHE A N 1
ATOM 881 C CA . PHE A 1 108 ? 0.240 7.699 5.786 1.00 88.44 108 PHE A CA 1
ATOM 882 C C . PHE A 1 108 ? -0.097 7.946 4.302 1.00 88.44 108 PHE A C 1
ATOM 884 O O . PHE A 1 108 ? -0.636 7.072 3.636 1.00 88.44 108 PHE A O 1
ATOM 891 N N . PHE A 1 109 ? 0.265 9.119 3.767 1.00 90.56 109 PHE A N 1
ATOM 892 C CA . PHE A 1 109 ? 0.020 9.497 2.367 1.00 90.56 109 PHE A CA 1
ATOM 893 C C . PHE A 1 109 ? -1.473 9.554 2.006 1.00 90.56 109 PHE A C 1
ATOM 895 O O . PHE A 1 109 ? -1.868 9.120 0.925 1.00 90.56 109 PHE A O 1
ATOM 902 N N . GLY A 1 110 ? -2.288 10.076 2.928 1.00 85.56 110 GLY A N 1
ATOM 903 C CA . GLY A 1 110 ? -3.738 10.217 2.761 1.00 85.56 110 GLY A CA 1
ATOM 904 C C . GLY A 1 110 ? -4.541 8.943 3.028 1.00 85.56 110 GLY A C 1
ATOM 905 O O . GLY A 1 110 ? -5.757 8.957 2.875 1.00 85.56 110 GLY A O 1
ATOM 906 N N . GLY A 1 111 ? -3.888 7.854 3.442 1.00 93.00 111 GLY A N 1
ATOM 907 C CA . GLY A 1 111 ? -4.533 6.572 3.720 1.00 93.00 111 GLY A CA 1
ATOM 908 C C . GLY A 1 111 ? -4.533 5.622 2.527 1.00 93.00 111 GLY A C 1
ATOM 909 O O . GLY A 1 111 ? -4.282 6.008 1.383 1.00 93.00 111 GLY A O 1
ATOM 910 N N . TRP A 1 112 ? -4.777 4.341 2.809 1.00 97.19 112 TRP A N 1
ATOM 911 C CA . TRP A 1 112 ? -4.628 3.282 1.810 1.00 97.19 112 TRP A CA 1
ATOM 912 C C . TRP A 1 112 ? -5.603 3.444 0.638 1.00 97.19 112 TRP A C 1
ATOM 914 O O . TRP A 1 112 ? -5.149 3.517 -0.502 1.00 97.19 112 TRP A O 1
ATOM 924 N N . SER A 1 113 ? -6.911 3.564 0.899 1.00 93.38 113 SER A N 1
ATOM 925 C CA . SER A 1 113 ? -7.917 3.669 -0.173 1.00 93.38 113 SER A CA 1
ATOM 926 C C . SER A 1 113 ? -7.716 4.921 -1.023 1.00 93.38 113 SER A C 1
ATOM 928 O O . SER A 1 113 ? -7.725 4.829 -2.244 1.00 93.38 113 SER A O 1
ATOM 930 N N . HIS A 1 114 ? -7.447 6.072 -0.401 1.00 90.12 114 HIS A N 1
ATOM 931 C CA . HIS A 1 114 ? -7.162 7.312 -1.121 1.00 90.12 114 HIS A CA 1
ATOM 932 C C . HIS A 1 114 ? -5.945 7.166 -2.044 1.00 90.12 114 HIS A C 1
ATOM 934 O O . HIS A 1 114 ? -6.026 7.494 -3.226 1.00 90.12 114 HIS A O 1
ATOM 940 N N . ASN A 1 115 ? -4.832 6.621 -1.539 1.00 95.25 115 ASN A N 1
ATOM 941 C CA . ASN A 1 115 ? -3.620 6.437 -2.335 1.00 95.25 115 ASN A CA 1
ATOM 942 C C . ASN A 1 115 ? -3.837 5.460 -3.500 1.00 95.25 115 ASN A C 1
ATOM 944 O O . ASN A 1 115 ? -3.401 5.736 -4.617 1.00 95.25 115 ASN A O 1
ATOM 948 N N . VAL A 1 116 ? -4.519 4.339 -3.241 1.00 94.75 116 VAL A N 1
ATOM 949 C CA . VAL A 1 116 ? -4.833 3.323 -4.252 1.00 94.75 116 VAL A CA 1
ATOM 950 C C . VAL A 1 116 ? -5.718 3.906 -5.335 1.00 94.75 116 VAL A C 1
ATOM 952 O O . VAL A 1 116 ? -5.371 3.838 -6.512 1.00 94.75 116 VAL A O 1
ATOM 955 N N . SER A 1 117 ? -6.826 4.529 -4.955 1.00 89.19 117 SER A N 1
ATOM 956 C CA . SER A 1 117 ? -7.773 5.077 -5.912 1.00 89.19 117 SER A CA 1
ATOM 957 C C . SER A 1 117 ? -7.140 6.214 -6.734 1.00 89.19 117 SER A C 1
ATOM 959 O O . SER A 1 117 ? -7.272 6.229 -7.957 1.00 89.19 117 SER A O 1
ATOM 961 N N . ALA A 1 118 ? -6.363 7.113 -6.111 1.00 89.00 118 ALA A N 1
ATOM 962 C CA . ALA A 1 118 ? -5.712 8.224 -6.814 1.00 89.00 118 ALA A CA 1
ATOM 963 C C . ALA A 1 118 ? -4.720 7.732 -7.879 1.00 89.00 118 ALA A C 1
ATOM 965 O O . ALA A 1 118 ? -4.682 8.240 -9.001 1.00 89.00 118 ALA A O 1
ATOM 966 N N . TRP A 1 119 ? -3.924 6.714 -7.549 1.00 95.06 119 TRP A N 1
ATOM 967 C CA . TRP A 1 119 ? -2.941 6.177 -8.479 1.00 95.06 119 TRP A CA 1
ATOM 968 C C . TRP A 1 119 ? -3.526 5.244 -9.525 1.00 95.06 119 TRP A C 1
ATOM 970 O O . TRP A 1 119 ? -3.075 5.283 -10.664 1.00 95.06 119 TRP A O 1
ATOM 980 N N . THR A 1 120 ? -4.516 4.425 -9.192 1.00 91.50 120 THR A N 1
ATOM 981 C CA . THR A 1 120 ? -5.125 3.488 -10.153 1.00 91.50 120 THR A CA 1
ATOM 982 C C . THR A 1 120 ? -5.909 4.215 -11.242 1.00 91.50 120 THR A C 1
ATOM 984 O O . THR A 1 120 ? -5.904 3.774 -12.388 1.00 91.50 120 THR A O 1
ATOM 987 N N . ALA A 1 121 ? -6.458 5.395 -10.938 1.00 88.25 121 ALA A N 1
ATOM 988 C CA . ALA A 1 121 ? -7.021 6.297 -11.941 1.00 88.25 121 ALA A CA 1
ATOM 989 C C . ALA A 1 121 ? -5.964 6.880 -12.907 1.00 88.25 121 ALA A C 1
ATOM 991 O O . ALA A 1 121 ? -6.311 7.344 -13.995 1.00 88.25 121 ALA A O 1
ATOM 992 N N . ARG A 1 122 ? -4.677 6.889 -12.521 1.00 90.56 122 ARG A N 1
ATOM 993 C CA . ARG A 1 122 ? -3.584 7.553 -13.256 1.00 90.56 122 ARG A CA 1
ATOM 994 C C . ARG A 1 122 ? -2.558 6.605 -13.878 1.00 90.56 122 ARG A C 1
ATOM 996 O O . ARG A 1 122 ? -1.902 6.988 -14.850 1.00 90.56 122 ARG A O 1
ATOM 1003 N N . ALA A 1 123 ? -2.345 5.436 -13.293 1.00 94.25 123 ALA A N 1
ATOM 1004 C CA . ALA A 1 123 ? -1.264 4.535 -13.655 1.00 94.25 123 ALA A CA 1
ATOM 1005 C C . ALA A 1 123 ? -1.494 3.902 -15.029 1.00 94.25 123 ALA A C 1
ATOM 1007 O O . ALA A 1 123 ? -2.614 3.570 -15.408 1.00 94.25 123 ALA A O 1
ATOM 1008 N N . ASN A 1 124 ? -0.406 3.708 -15.769 1.00 96.94 124 ASN A N 1
ATOM 1009 C CA . ASN A 1 124 ? -0.418 2.961 -17.022 1.00 96.94 124 ASN A CA 1
ATOM 1010 C C . ASN A 1 124 ? -0.510 1.457 -16.755 1.00 96.94 124 ASN A C 1
ATOM 1012 O O . ASN A 1 124 ? -1.125 0.734 -17.532 1.00 96.94 124 ASN A O 1
ATOM 1016 N N . LEU A 1 125 ? 0.099 1.008 -15.654 1.00 96.50 125 LEU A N 1
ATOM 1017 C CA . LEU A 1 125 ? 0.136 -0.386 -15.242 1.00 96.50 125 LEU A CA 1
ATOM 1018 C C . LEU A 1 125 ? -0.081 -0.500 -13.732 1.00 96.50 125 LEU A C 1
ATOM 1020 O O . LEU A 1 125 ? 0.518 0.236 -12.946 1.00 96.50 125 LEU A O 1
ATOM 1024 N N . CYS A 1 126 ? -0.904 -1.462 -13.329 1.00 97.38 126 CYS A N 1
ATOM 1025 C CA . CYS A 1 126 ? -1.053 -1.870 -11.937 1.00 97.38 126 CYS A CA 1
ATOM 1026 C C . CYS A 1 126 ? -0.466 -3.271 -11.762 1.00 97.38 126 CYS A C 1
ATOM 1028 O O . CYS A 1 126 ? -0.820 -4.181 -12.509 1.00 97.38 126 CYS A O 1
ATOM 1030 N N . ILE A 1 127 ? 0.405 -3.444 -10.769 1.00 98.25 127 ILE A N 1
ATOM 1031 C CA . ILE A 1 127 ? 0.977 -4.744 -10.403 1.00 98.25 127 ILE A CA 1
ATOM 1032 C C . ILE A 1 127 ? 0.548 -5.064 -8.980 1.00 98.25 127 ILE A C 1
ATOM 1034 O O . ILE A 1 127 ? 0.761 -4.277 -8.053 1.00 98.25 127 ILE A O 1
ATOM 1038 N N . TYR A 1 128 ? -0.043 -6.236 -8.793 1.00 97.81 128 TYR A N 1
ATOM 1039 C CA . TYR A 1 128 ? -0.466 -6.686 -7.478 1.00 97.81 128 TYR A CA 1
ATOM 1040 C C . TYR A 1 128 ? 0.688 -7.396 -6.780 1.00 97.81 128 TYR A C 1
ATOM 1042 O O . TYR A 1 128 ? 1.339 -8.274 -7.338 1.00 97.81 128 TYR A O 1
ATOM 1050 N N . PHE A 1 129 ? 0.914 -7.066 -5.512 1.00 96.81 129 PHE A N 1
ATOM 1051 C CA . PHE A 1 129 ? 1.984 -7.645 -4.708 1.00 96.81 129 PHE A CA 1
ATOM 1052 C C . PHE A 1 129 ? 1.894 -9.173 -4.633 1.00 96.81 129 PHE A C 1
ATOM 1054 O O . PHE A 1 129 ? 2.928 -9.828 -4.638 1.00 96.81 129 PHE A O 1
ATOM 1061 N N . LYS A 1 130 ? 0.674 -9.734 -4.597 1.00 95.31 130 LYS A N 1
ATOM 1062 C CA . LYS A 1 130 ? 0.449 -11.190 -4.597 1.00 95.31 130 LYS A CA 1
ATOM 1063 C C . LYS A 1 130 ? 1.006 -11.865 -5.854 1.00 95.31 130 LYS A C 1
ATOM 1065 O O . LYS A 1 130 ? 1.534 -12.963 -5.749 1.00 95.31 130 LYS A O 1
ATOM 1070 N N . ASP A 1 131 ? 0.906 -11.195 -6.997 1.00 96.94 131 ASP A N 1
ATOM 1071 C CA . ASP A 1 131 ? 1.362 -11.724 -8.276 1.00 96.94 131 ASP A CA 1
ATOM 1072 C C . ASP A 1 131 ? 2.866 -11.483 -8.405 1.00 96.94 131 ASP A C 1
ATOM 1074 O O . ASP A 1 131 ? 3.597 -12.379 -8.805 1.00 96.94 131 ASP A O 1
ATOM 1078 N N . LEU A 1 132 ? 3.348 -10.325 -7.931 1.00 96.31 132 LEU A N 1
ATOM 1079 C CA . LEU A 1 132 ? 4.770 -9.985 -7.926 1.00 96.31 132 LEU A CA 1
ATOM 1080 C C . LEU A 1 132 ? 5.604 -10.984 -7.121 1.00 96.31 132 LEU A C 1
ATOM 1082 O O . LEU A 1 132 ? 6.713 -11.297 -7.525 1.00 96.31 132 LEU A O 1
ATOM 1086 N N . ILE A 1 133 ? 5.116 -11.456 -5.970 1.00 94.12 133 ILE A N 1
ATOM 1087 C CA . ILE A 1 133 ? 5.842 -12.458 -5.169 1.00 94.12 133 ILE A CA 1
ATOM 1088 C C . ILE A 1 133 ? 5.695 -13.883 -5.704 1.00 94.12 133 ILE A C 1
ATOM 1090 O O . ILE A 1 133 ? 6.504 -14.729 -5.340 1.00 94.12 133 ILE A O 1
ATOM 1094 N N . ALA A 1 134 ? 4.663 -14.154 -6.507 1.00 95.12 134 ALA A N 1
ATOM 1095 C CA . ALA A 1 134 ? 4.438 -15.466 -7.100 1.00 95.12 134 ALA A CA 1
ATOM 1096 C C . ALA A 1 134 ? 5.284 -15.654 -8.366 1.00 95.12 134 ALA A C 1
ATOM 1098 O O . ALA A 1 134 ? 5.897 -16.700 -8.535 1.00 95.12 134 ALA A O 1
ATOM 1099 N N . ASP A 1 135 ? 5.343 -14.629 -9.218 1.00 96.88 135 ASP A N 1
ATOM 1100 C CA . ASP A 1 135 ? 6.110 -14.639 -10.462 1.00 96.88 135 ASP A CA 1
ATOM 1101 C C . ASP A 1 135 ? 6.682 -13.237 -10.751 1.00 96.88 135 ASP A C 1
ATOM 1103 O O . ASP A 1 135 ? 6.079 -12.428 -11.469 1.00 96.88 135 ASP A O 1
ATOM 1107 N N . PRO A 1 136 ? 7.845 -12.899 -10.159 1.00 96.62 136 PRO A N 1
ATOM 1108 C CA . PRO A 1 136 ? 8.406 -11.557 -10.264 1.00 96.62 136 PRO A CA 1
ATOM 1109 C C . PRO A 1 136 ? 8.766 -11.166 -11.696 1.00 96.62 136 PRO A C 1
ATOM 1111 O O . PRO A 1 136 ? 8.652 -9.995 -12.057 1.00 96.62 136 PRO A O 1
ATOM 1114 N N . ILE A 1 137 ? 9.209 -12.137 -12.497 1.00 97.12 137 ILE A N 1
ATOM 1115 C CA . ILE A 1 137 ? 9.661 -11.903 -13.866 1.00 97.12 137 ILE A CA 1
ATOM 1116 C C . ILE A 1 137 ? 8.464 -11.581 -14.743 1.00 97.12 137 ILE A C 1
ATOM 1118 O O . ILE A 1 137 ? 8.452 -10.513 -15.349 1.00 97.12 137 ILE A O 1
ATOM 1122 N N . ARG A 1 138 ? 7.414 -12.410 -14.719 1.00 97.62 138 ARG A N 1
ATOM 1123 C CA . ARG A 1 138 ? 6.185 -12.154 -15.478 1.00 97.62 138 ARG A CA 1
ATOM 1124 C C . ARG A 1 138 ? 5.575 -10.794 -15.159 1.00 97.62 138 ARG A C 1
ATOM 1126 O O . ARG A 1 138 ? 5.100 -10.101 -16.055 1.00 97.62 138 ARG A O 1
ATOM 1133 N N . GLU A 1 139 ? 5.559 -10.400 -13.887 1.00 97.94 139 GLU A N 1
ATOM 1134 C CA . GLU A 1 139 ? 4.995 -9.108 -13.494 1.00 97.94 139 GLU A CA 1
ATOM 1135 C C . GLU A 1 139 ? 5.870 -7.919 -13.909 1.00 97.94 139 GLU A C 1
ATOM 1137 O O . GLU A 1 139 ? 5.326 -6.876 -14.270 1.00 97.94 139 GLU A O 1
ATOM 1142 N N . ILE A 1 140 ? 7.202 -8.051 -13.890 1.00 97.44 140 ILE A N 1
ATOM 1143 C CA . ILE A 1 140 ? 8.109 -6.985 -14.342 1.00 97.44 140 ILE A CA 1
ATOM 1144 C C . ILE A 1 140 ? 8.143 -6.882 -15.863 1.00 97.44 140 ILE A C 1
ATOM 1146 O O . ILE A 1 140 ? 8.190 -5.771 -16.375 1.00 97.44 140 ILE A O 1
ATOM 1150 N N . GLU A 1 141 ? 8.036 -7.990 -16.589 1.00 97.88 141 GLU A N 1
ATOM 1151 C CA . GLU A 1 141 ? 7.995 -8.008 -18.055 1.00 97.88 141 GLU A CA 1
ATOM 1152 C C . GLU A 1 141 ? 6.828 -7.179 -18.623 1.00 97.88 141 GLU A C 1
ATOM 1154 O O . GLU A 1 141 ? 6.945 -6.569 -19.687 1.00 97.88 141 GLU A O 1
ATOM 1159 N N . LYS A 1 142 ? 5.745 -6.996 -17.853 1.00 97.69 142 LYS A N 1
ATOM 1160 C CA . LYS A 1 142 ? 4.662 -6.053 -18.190 1.00 97.69 142 LYS A CA 1
ATOM 1161 C C . LYS A 1 142 ? 5.147 -4.607 -18.365 1.00 97.69 142 LYS A C 1
ATOM 1163 O O . LYS A 1 142 ? 4.469 -3.823 -19.021 1.00 97.69 142 LYS A O 1
ATOM 1168 N N . LEU A 1 143 ? 6.298 -4.219 -17.802 1.00 97.25 143 LEU A N 1
ATOM 1169 C CA . LEU A 1 143 ? 6.847 -2.868 -17.956 1.00 97.25 143 LEU A CA 1
ATOM 1170 C C . LEU A 1 143 ? 7.304 -2.575 -19.384 1.00 97.25 143 LEU A C 1
ATOM 1172 O O . LEU A 1 143 ? 7.351 -1.394 -19.727 1.00 97.25 143 LEU A O 1
ATOM 1176 N N . ARG A 1 144 ? 7.571 -3.589 -20.224 1.00 97.19 144 ARG A N 1
ATOM 1177 C CA . ARG A 1 144 ? 7.993 -3.383 -21.622 1.00 97.19 144 ARG A CA 1
ATOM 1178 C C . ARG A 1 144 ? 7.035 -2.492 -22.413 1.00 97.19 144 ARG A C 1
ATOM 1180 O O . ARG A 1 144 ? 7.458 -1.804 -23.333 1.00 97.19 144 ARG A O 1
ATOM 1187 N N . THR A 1 145 ? 5.764 -2.417 -22.009 1.00 95.94 145 THR A N 1
ATOM 1188 C CA . THR A 1 145 ? 4.766 -1.535 -22.633 1.00 95.94 145 THR A CA 1
ATOM 1189 C C . THR A 1 145 ? 5.029 -0.038 -22.422 1.00 95.94 145 THR A C 1
ATOM 1191 O O . THR A 1 145 ? 4.410 0.785 -23.089 1.00 95.94 145 THR A O 1
ATOM 1194 N N . ILE A 1 146 ? 5.854 0.341 -21.439 1.00 96.50 146 ILE A N 1
ATOM 1195 C CA . ILE A 1 146 ? 6.094 1.744 -21.043 1.00 96.50 146 ILE A CA 1
ATOM 1196 C C . ILE A 1 146 ? 7.561 2.073 -20.725 1.00 96.50 146 ILE A C 1
ATOM 1198 O O . ILE A 1 146 ? 7.890 3.244 -20.531 1.00 96.50 146 ILE A O 1
ATOM 1202 N N . LEU A 1 147 ? 8.428 1.067 -20.618 1.00 96.19 147 LEU A N 1
ATOM 1203 C CA . LEU A 1 147 ? 9.844 1.206 -20.308 1.00 96.19 147 LEU A CA 1
ATOM 1204 C C . LEU A 1 147 ? 10.626 0.104 -21.042 1.00 96.19 147 LEU A C 1
ATOM 1206 O O . LEU A 1 147 ? 10.317 -1.069 -20.833 1.00 96.19 147 LEU A O 1
ATOM 1210 N N . PRO A 1 148 ? 11.644 0.436 -21.857 1.00 95.50 148 PRO A N 1
ATOM 1211 C CA . PRO A 1 148 ? 12.504 -0.576 -22.454 1.00 95.50 148 PRO A CA 1
ATOM 1212 C C . PRO A 1 148 ? 13.265 -1.320 -21.353 1.00 95.50 148 PRO A C 1
ATOM 1214 O O . PRO A 1 148 ? 13.900 -0.702 -20.494 1.00 95.50 148 PRO A O 1
ATOM 1217 N N . LEU A 1 149 ? 13.180 -2.648 -21.378 1.00 96.75 149 LEU A N 1
ATOM 1218 C CA . LEU A 1 149 ? 13.893 -3.524 -20.459 1.00 96.75 149 LEU A CA 1
ATOM 1219 C C . LEU A 1 149 ? 15.001 -4.271 -21.214 1.00 96.75 149 LEU A C 1
ATOM 1221 O O . LEU A 1 149 ? 14.736 -4.799 -22.297 1.00 96.75 149 LEU A O 1
ATOM 1225 N N . PRO A 1 150 ? 16.218 -4.358 -20.655 1.00 96.50 150 PRO A N 1
ATOM 1226 C CA . PRO A 1 150 ? 17.235 -5.295 -21.125 1.00 96.50 150 PRO A CA 1
ATOM 1227 C C . PRO A 1 150 ? 16.760 -6.756 -21.068 1.00 96.50 150 PRO A C 1
ATOM 1229 O O . PRO A 1 150 ? 15.710 -7.061 -20.493 1.00 96.50 150 PRO A O 1
ATOM 1232 N N . GLU A 1 151 ? 17.548 -7.667 -21.635 1.00 96.3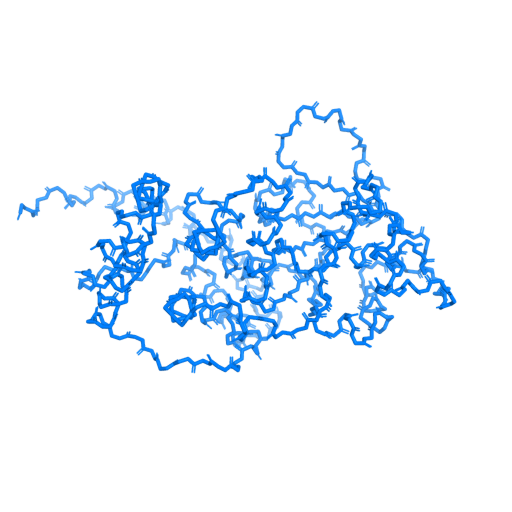8 151 GLU A N 1
ATOM 1233 C CA . GLU A 1 151 ? 17.312 -9.102 -21.463 1.00 96.38 151 GLU A CA 1
ATOM 1234 C C . GLU A 1 151 ? 17.455 -9.504 -19.983 1.00 96.38 151 GLU A C 1
ATOM 1236 O O . GLU A 1 151 ? 18.406 -9.074 -19.313 1.00 96.38 151 GLU A O 1
ATOM 1241 N N . PRO A 1 152 ? 16.515 -10.295 -19.434 1.00 96.81 152 PRO A N 1
ATOM 1242 C CA . PRO A 1 152 ? 16.514 -10.636 -18.021 1.00 96.81 152 PRO A CA 1
ATOM 1243 C C . PRO A 1 152 ? 17.624 -11.634 -17.677 1.00 96.81 152 PRO A C 1
ATOM 1245 O O . PRO A 1 152 ? 17.687 -12.742 -18.206 1.00 96.81 152 PRO A O 1
ATOM 1248 N N . ARG A 1 153 ? 18.452 -11.299 -16.684 1.00 96.38 153 ARG A N 1
ATOM 1249 C CA . ARG A 1 153 ? 19.394 -12.244 -16.064 1.00 96.38 153 ARG A CA 1
ATOM 1250 C C . ARG A 1 153 ? 18.685 -13.052 -14.983 1.00 96.38 153 ARG A C 1
ATOM 1252 O O . ARG A 1 153 ? 18.679 -12.679 -13.808 1.00 96.38 153 ARG A O 1
ATOM 1259 N N . MET A 1 154 ? 18.022 -14.125 -15.402 1.00 93.75 154 MET A N 1
ATOM 1260 C CA . MET A 1 154 ? 17.152 -14.945 -14.547 1.00 93.75 154 MET A CA 1
ATOM 1261 C C . MET A 1 154 ? 17.888 -15.550 -13.340 1.00 93.75 154 MET A C 1
ATOM 1263 O O . MET A 1 154 ? 17.310 -15.659 -12.260 1.00 93.75 154 MET A O 1
ATOM 1267 N N . ASP A 1 155 ? 19.182 -15.851 -13.485 1.00 94.19 155 ASP A N 1
ATOM 1268 C CA . ASP A 1 155 ? 20.060 -16.352 -12.418 1.00 94.19 155 ASP A CA 1
ATOM 1269 C C . ASP A 1 155 ? 20.286 -15.336 -11.283 1.00 94.19 155 ASP A C 1
ATOM 1271 O O . ASP A 1 155 ? 20.726 -15.700 -10.193 1.00 94.19 155 ASP A O 1
ATOM 1275 N N . LYS A 1 156 ? 19.987 -14.051 -11.518 1.00 94.75 156 LYS A N 1
ATOM 1276 C CA . LYS A 1 156 ? 20.152 -12.964 -10.542 1.00 94.75 156 LYS A CA 1
ATOM 1277 C C . LYS A 1 15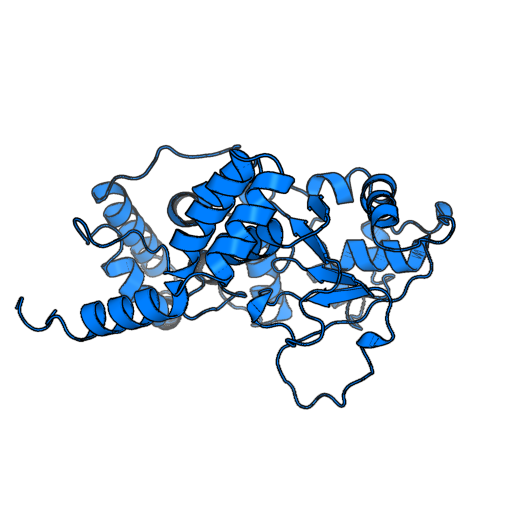6 ? 18.887 -12.647 -9.754 1.00 94.75 156 LYS A C 1
ATOM 1279 O O . LYS A 1 156 ? 18.901 -11.698 -8.968 1.00 94.75 156 LYS A O 1
ATOM 1284 N N . LEU A 1 157 ? 17.790 -13.381 -9.950 1.00 94.50 157 LEU A N 1
ATOM 1285 C CA . LEU A 1 157 ? 16.545 -13.127 -9.227 1.00 94.50 157 LEU A CA 1
ATOM 1286 C C . LEU A 1 157 ? 16.759 -13.314 -7.707 1.00 94.50 157 LEU A C 1
ATOM 1288 O O . LEU A 1 157 ? 17.061 -14.422 -7.267 1.00 94.50 157 LEU A O 1
ATOM 1292 N N . PRO A 1 158 ? 16.601 -12.264 -6.872 1.00 91.88 158 PRO A N 1
ATOM 1293 C CA . PRO A 1 158 ? 16.889 -12.378 -5.448 1.00 91.88 158 PRO A CA 1
ATOM 1294 C C . PRO A 1 158 ? 15.819 -13.192 -4.720 1.00 91.88 158 PRO A C 1
ATOM 1296 O O . PRO A 1 158 ? 14.622 -12.902 -4.827 1.00 91.88 158 PRO A O 1
ATOM 1299 N N . SER A 1 159 ? 16.250 -14.140 -3.886 1.00 90.19 159 SER A N 1
ATOM 1300 C CA . SER A 1 159 ? 15.338 -14.843 -2.986 1.00 90.19 159 SER A CA 1
ATOM 1301 C C . SER A 1 159 ? 14.897 -13.946 -1.823 1.00 90.19 159 SER A C 1
ATOM 1303 O O . SER A 1 159 ? 15.554 -12.966 -1.455 1.00 90.19 159 SER A O 1
ATOM 1305 N N . PHE A 1 160 ? 13.790 -14.303 -1.166 1.00 85.81 160 PHE A N 1
ATOM 1306 C CA . PHE A 1 160 ? 13.382 -13.614 0.062 1.00 85.81 160 PHE A CA 1
ATOM 1307 C C . PHE A 1 160 ? 14.451 -13.718 1.166 1.00 85.81 160 PHE A C 1
ATOM 1309 O O . PHE A 1 160 ? 14.651 -12.760 1.916 1.00 85.81 160 PHE A O 1
ATOM 1316 N N . ALA A 1 161 ? 15.164 -14.847 1.240 1.00 86.19 161 ALA A N 1
ATOM 1317 C CA . ALA A 1 161 ? 16.255 -15.051 2.188 1.00 86.19 161 ALA A CA 1
ATOM 1318 C C . ALA A 1 161 ? 17.428 -14.095 1.920 1.00 86.19 161 ALA A C 1
ATOM 1320 O O . ALA A 1 161 ? 17.916 -13.464 2.856 1.00 86.19 161 ALA A O 1
ATOM 1321 N N . ASP A 1 162 ? 17.811 -13.897 0.656 1.00 86.19 162 ASP A N 1
ATOM 1322 C CA . ASP A 1 162 ? 18.867 -12.949 0.275 1.00 86.19 162 ASP A CA 1
ATOM 1323 C C . ASP A 1 162 ? 18.518 -11.517 0.679 1.00 86.19 162 ASP A C 1
ATOM 1325 O O . ASP A 1 162 ? 19.338 -10.790 1.245 1.00 86.19 162 ASP A O 1
ATOM 1329 N N . LEU A 1 163 ? 17.267 -11.117 0.442 1.00 85.81 163 LEU A N 1
ATOM 1330 C CA . LEU A 1 163 ? 16.769 -9.803 0.834 1.00 85.81 163 LEU A CA 1
ATOM 1331 C C . LEU A 1 163 ? 16.784 -9.626 2.355 1.00 85.81 163 LEU A C 1
ATOM 1333 O O . LEU A 1 163 ? 17.216 -8.586 2.855 1.00 85.81 163 LEU A O 1
ATOM 1337 N N . LYS A 1 164 ? 16.359 -10.650 3.099 1.00 83.50 164 LYS A N 1
ATOM 1338 C CA . LYS A 1 164 ? 16.360 -10.647 4.565 1.00 83.50 164 LYS A CA 1
ATOM 1339 C C . LYS A 1 164 ? 17.780 -10.627 5.146 1.00 83.50 164 LYS A C 1
ATOM 1341 O O . LYS A 1 164 ? 17.995 -9.995 6.177 1.00 83.50 164 LYS A O 1
ATOM 1346 N N . ALA A 1 165 ? 18.739 -11.246 4.457 1.00 82.38 165 ALA A N 1
ATOM 1347 C CA . ALA A 1 165 ? 20.164 -11.225 4.786 1.00 82.38 165 ALA A CA 1
ATOM 1348 C C . ALA A 1 165 ? 20.858 -9.898 4.429 1.00 82.38 165 ALA A C 1
ATOM 1350 O O . ALA A 1 165 ? 22.028 -9.707 4.747 1.00 82.38 165 ALA A O 1
ATOM 1351 N N . GLY A 1 166 ? 20.152 -8.964 3.789 1.00 79.06 166 GLY A N 1
ATOM 1352 C CA . GLY A 1 166 ? 20.710 -7.665 3.450 1.00 79.06 166 GLY A CA 1
ATOM 1353 C C . GLY A 1 166 ? 21.517 -7.649 2.147 1.00 79.06 166 GLY A C 1
ATOM 1354 O O . GLY A 1 166 ? 22.369 -6.780 1.980 1.00 79.06 166 GLY A O 1
ATOM 1355 N N . LYS A 1 167 ? 21.281 -8.573 1.212 1.00 82.38 167 LYS A N 1
ATOM 1356 C CA . LYS A 1 167 ? 21.990 -8.597 -0.082 1.00 82.38 167 LYS A CA 1
ATOM 1357 C C . LYS A 1 167 ? 21.362 -7.682 -1.147 1.00 82.38 167 LYS A C 1
ATOM 1359 O O . LYS A 1 167 ? 21.827 -7.636 -2.280 1.00 82.38 167 LYS A O 1
ATOM 1364 N N . GLY A 1 168 ? 20.284 -6.963 -0.823 1.00 82.38 168 GLY A N 1
ATOM 1365 C CA . GLY A 1 168 ? 19.552 -6.132 -1.781 1.00 82.38 168 GLY A CA 1
ATOM 1366 C C . GLY A 1 168 ? 20.076 -4.696 -1.876 1.00 82.38 168 GLY A C 1
ATOM 1367 O O . GLY A 1 168 ? 20.224 -4.007 -0.867 1.00 82.38 168 GLY A O 1
ATOM 1368 N N . ARG A 1 169 ? 20.224 -4.174 -3.098 1.00 85.19 169 ARG A N 1
ATOM 1369 C CA . ARG A 1 169 ? 20.623 -2.779 -3.373 1.00 85.19 169 ARG A CA 1
ATOM 1370 C C . ARG A 1 169 ? 19.727 -1.740 -2.682 1.00 85.19 169 ARG A C 1
ATOM 1372 O O . ARG A 1 169 ? 20.214 -0.769 -2.104 1.00 85.19 169 ARG A O 1
ATOM 1379 N N . TYR A 1 170 ? 18.406 -1.932 -2.712 1.00 81.56 170 TYR A N 1
ATOM 1380 C CA . TYR A 1 170 ? 17.405 -0.933 -2.300 1.00 81.56 170 TYR A CA 1
ATOM 1381 C C . TYR A 1 170 ? 16.831 -1.116 -0.896 1.00 81.56 170 TYR A C 1
ATOM 1383 O O . TYR A 1 170 ? 15.732 -0.646 -0.582 1.00 81.56 170 TYR A O 1
ATOM 1391 N N . GLN A 1 171 ? 17.593 -1.732 0.001 1.00 69.69 171 GLN A N 1
ATOM 1392 C CA . GLN A 1 171 ? 17.240 -1.829 1.419 1.00 69.69 171 GLN A CA 1
ATOM 1393 C C . GLN A 1 171 ? 17.613 -0.584 2.239 1.00 69.69 171 GLN A C 1
ATOM 1395 O O . GLN A 1 171 ? 17.450 -0.593 3.456 1.00 69.69 171 GLN A O 1
ATOM 1400 N N . GLY A 1 172 ? 18.064 0.503 1.600 1.00 59.50 172 GLY A N 1
ATOM 1401 C CA . GLY A 1 172 ? 18.314 1.803 2.236 1.00 59.50 172 GLY A CA 1
ATOM 1402 C C . GLY A 1 172 ? 19.531 1.826 3.163 1.00 59.50 172 GLY A C 1
ATOM 1403 O O . GLY A 1 172 ? 19.419 2.359 4.263 1.00 59.50 172 GLY A O 1
ATOM 1404 N N . GLY A 1 173 ? 20.639 1.190 2.762 1.00 54.06 173 GLY A N 1
ATOM 1405 C CA . GLY A 1 173 ? 21.886 1.150 3.543 1.00 54.06 173 GLY A CA 1
ATOM 1406 C C . GLY A 1 173 ? 21.789 0.369 4.858 1.00 54.06 173 GLY A C 1
ATOM 1407 O O . GLY A 1 173 ? 22.632 0.512 5.738 1.00 54.06 173 GLY A O 1
ATOM 1408 N N . ARG A 1 174 ? 20.728 -0.427 5.037 1.00 63.41 174 ARG A N 1
ATOM 1409 C CA . ARG A 1 174 ? 20.504 -1.210 6.255 1.00 63.41 174 ARG A CA 1
ATOM 1410 C C . ARG A 1 174 ? 21.494 -2.371 6.322 1.00 63.41 174 ARG A C 1
ATOM 1412 O O . ARG A 1 174 ? 21.569 -3.148 5.372 1.00 63.41 174 ARG A O 1
ATOM 1419 N N . LYS A 1 175 ? 22.189 -2.484 7.460 1.00 60.09 175 LYS A N 1
ATOM 1420 C CA . LYS A 1 175 ? 22.900 -3.697 7.887 1.00 60.09 175 LYS A CA 1
ATOM 1421 C C . LYS A 1 175 ? 21.897 -4.853 8.069 1.00 60.09 175 LYS A C 1
ATOM 1423 O O . LYS A 1 175 ? 20.683 -4.621 8.137 1.00 60.09 175 LYS A O 1
ATOM 1428 N N . ALA A 1 176 ? 22.398 -6.089 8.096 1.00 62.09 176 ALA A N 1
ATOM 1429 C CA . ALA A 1 176 ? 21.580 -7.306 8.097 1.00 62.09 176 ALA A CA 1
ATOM 1430 C C . ALA A 1 176 ? 20.516 -7.325 9.216 1.00 62.09 176 ALA A C 1
ATOM 1432 O O . ALA A 1 176 ? 19.364 -7.671 8.966 1.00 62.09 176 ALA A O 1
ATOM 1433 N N . ASP A 1 177 ? 20.853 -6.841 10.411 1.00 59.72 177 ASP A N 1
ATOM 1434 C CA . ASP A 1 177 ? 19.955 -6.693 11.568 1.00 59.72 177 ASP A CA 1
ATOM 1435 C C . ASP A 1 177 ? 18.691 -5.861 11.256 1.00 59.72 177 ASP A C 1
ATOM 1437 O O . ASP A 1 177 ? 17.559 -6.246 11.564 1.00 59.72 177 ASP A O 1
ATOM 1441 N N . LYS A 1 178 ? 18.858 -4.723 10.576 1.00 65.06 178 LYS A N 1
ATOM 1442 C CA . LYS A 1 178 ? 17.759 -3.841 10.162 1.00 65.06 178 LYS A CA 1
ATOM 1443 C C . LYS A 1 178 ? 17.047 -4.358 8.911 1.00 65.06 178 LYS A C 1
ATOM 1445 O O . LYS A 1 178 ? 15.872 -4.035 8.715 1.00 65.06 178 LYS A O 1
ATOM 1450 N N . ALA A 1 179 ? 17.723 -5.138 8.066 1.00 65.62 179 ALA A N 1
ATOM 1451 C CA . ALA A 1 179 ? 17.114 -5.801 6.913 1.00 65.62 179 ALA A CA 1
ATOM 1452 C C . ALA A 1 179 ? 16.146 -6.912 7.353 1.00 65.62 179 ALA A C 1
ATOM 1454 O O . ALA A 1 179 ? 15.022 -6.958 6.848 1.00 65.62 179 ALA A O 1
ATOM 1455 N N . GLN A 1 180 ? 16.509 -7.708 8.365 1.00 69.81 180 GLN A N 1
ATOM 1456 C CA . GLN A 1 180 ? 15.648 -8.757 8.922 1.00 69.81 180 GLN A CA 1
ATOM 1457 C C . GLN A 1 180 ? 14.310 -8.210 9.440 1.00 69.81 180 GLN A C 1
ATOM 1459 O O . GLN A 1 180 ? 13.256 -8.768 9.136 1.00 69.81 180 GLN A O 1
ATOM 1464 N N . LYS A 1 181 ? 14.333 -7.076 10.155 1.00 75.38 181 LYS A N 1
ATOM 1465 C CA . LYS A 1 181 ? 13.114 -6.391 10.630 1.00 75.38 181 LYS A CA 1
ATOM 1466 C C . LYS A 1 181 ? 12.294 -5.796 9.477 1.00 75.38 181 LYS A C 1
ATOM 1468 O O . LYS A 1 181 ? 11.065 -5.766 9.510 1.00 75.38 181 LYS A O 1
ATOM 1473 N N . PHE A 1 182 ? 12.960 -5.332 8.417 1.00 71.94 182 PHE A N 1
ATOM 1474 C CA . PHE A 1 182 ? 12.293 -4.737 7.259 1.00 71.94 182 PHE A CA 1
ATOM 1475 C C . PHE A 1 182 ? 11.608 -5.779 6.355 1.00 71.94 182 PHE A C 1
ATOM 1477 O O . PHE A 1 182 ? 10.490 -5.528 5.883 1.00 71.94 182 PHE A O 1
ATOM 1484 N N . PHE A 1 183 ? 12.245 -6.930 6.124 1.00 75.88 183 PHE A N 1
ATOM 1485 C CA . PHE A 1 183 ? 11.724 -8.078 5.372 1.00 75.88 183 PHE A CA 1
ATOM 1486 C C . PHE A 1 183 ? 11.144 -9.130 6.331 1.00 75.88 183 PHE A C 1
ATOM 1488 O O . PHE A 1 183 ? 11.723 -10.189 6.551 1.00 75.88 183 PHE A O 1
ATOM 1495 N N . ARG A 1 184 ? 9.975 -8.816 6.907 1.00 80.88 184 ARG A N 1
ATOM 1496 C CA . ARG A 1 184 ? 9.332 -9.618 7.965 1.00 80.88 184 ARG A CA 1
ATOM 1497 C C . ARG A 1 184 ? 8.910 -11.018 7.501 1.00 80.88 184 ARG A C 1
ATOM 1499 O O . ARG A 1 184 ? 9.523 -12.008 7.882 1.00 80.88 184 ARG A O 1
ATOM 1506 N N . SER A 1 185 ? 7.857 -11.094 6.687 1.00 80.19 185 SER A N 1
ATOM 1507 C CA . SER A 1 185 ? 7.277 -12.369 6.239 1.00 80.19 185 SER A CA 1
ATOM 1508 C C . SER A 1 185 ? 7.243 -12.527 4.723 1.00 80.19 185 SER A C 1
ATOM 1510 O O . SER A 1 185 ? 7.253 -13.653 4.251 1.00 80.19 185 SER A O 1
ATOM 1512 N N . GLY A 1 186 ? 7.167 -11.430 3.956 1.00 76.81 186 GLY A N 1
ATOM 1513 C CA . GLY A 1 186 ? 7.059 -11.480 2.488 1.00 76.81 186 GLY A CA 1
ATOM 1514 C C . GLY A 1 186 ? 5.776 -12.138 1.960 1.00 76.81 186 GLY A C 1
ATOM 1515 O O . GLY A 1 186 ? 5.612 -12.251 0.754 1.00 76.81 186 GLY A O 1
ATOM 1516 N N . LYS A 1 187 ? 4.863 -12.545 2.848 1.00 83.44 187 LYS A N 1
ATOM 1517 C CA . LYS A 1 187 ? 3.670 -13.339 2.540 1.00 83.44 187 LYS A CA 1
ATOM 1518 C C . LYS A 1 187 ? 2.406 -12.476 2.467 1.00 83.44 187 LYS A C 1
ATOM 1520 O O . LYS A 1 187 ? 2.368 -11.345 2.971 1.00 83.44 187 LYS A O 1
ATOM 1525 N N . ARG A 1 188 ? 1.371 -13.041 1.841 1.00 89.50 188 ARG A N 1
ATOM 1526 C CA . ARG A 1 188 ? -0.010 -12.539 1.874 1.00 89.50 188 ARG A CA 1
ATOM 1527 C C . ARG A 1 188 ? -0.753 -13.106 3.080 1.00 89.50 188 ARG A C 1
ATOM 1529 O O . ARG A 1 188 ? -0.472 -14.226 3.498 1.00 89.50 188 ARG A O 1
ATOM 1536 N N . GLY A 1 189 ? -1.728 -12.362 3.581 1.00 91.44 189 GLY A N 1
ATOM 1537 C CA . GLY A 1 189 ? -2.710 -12.869 4.524 1.00 91.44 189 GLY A CA 1
ATOM 1538 C C . GLY A 1 189 ? -2.316 -12.862 5.996 1.00 91.44 189 GLY A C 1
ATOM 1539 O O . GLY A 1 189 ? -3.063 -13.415 6.801 1.00 91.44 189 GLY A O 1
ATOM 1540 N N . GLY A 1 190 ? -1.191 -12.234 6.354 1.00 91.44 190 GLY A N 1
ATOM 1541 C CA . GLY A 1 190 ? -0.752 -12.121 7.750 1.00 91.44 190 GLY A CA 1
ATOM 1542 C C . GLY A 1 190 ? -1.737 -11.327 8.610 1.00 91.44 190 GLY A C 1
ATOM 1543 O O . GLY A 1 190 ? -1.823 -11.545 9.813 1.00 91.44 190 GLY A O 1
ATOM 1544 N N . TRP A 1 191 ? -2.549 -10.469 7.984 1.00 95.94 191 TRP A N 1
ATOM 1545 C CA . TRP A 1 191 ? -3.608 -9.734 8.671 1.00 95.94 191 TRP A CA 1
ATOM 1546 C C . TRP A 1 191 ? -4.580 -10.617 9.463 1.00 95.94 191 TRP A C 1
ATOM 1548 O O . TRP A 1 191 ? -5.034 -10.170 10.507 1.00 95.94 191 TRP A O 1
ATOM 1558 N N . ARG A 1 192 ? -4.852 -11.862 9.040 1.00 95.88 192 ARG A N 1
ATOM 1559 C CA . ARG A 1 192 ? -5.807 -12.752 9.734 1.00 95.88 192 ARG A CA 1
ATOM 1560 C C . ARG A 1 192 ? -5.411 -13.055 11.177 1.00 95.88 192 ARG A C 1
ATOM 1562 O O . ARG A 1 192 ? -6.276 -13.284 12.006 1.00 95.88 192 ARG A O 1
ATOM 1569 N N . GLN A 1 193 ? -4.111 -13.096 11.452 1.00 95.00 193 GLN A N 1
ATOM 1570 C CA . GLN A 1 193 ? -3.576 -13.426 12.775 1.00 95.00 193 GLN A CA 1
ATOM 1571 C C . GLN A 1 193 ? -3.219 -12.175 13.582 1.00 95.00 193 GLN A C 1
ATOM 1573 O O . GLN A 1 193 ? -3.083 -12.241 14.797 1.00 95.00 193 GLN A O 1
ATOM 1578 N N . GLU A 1 194 ? -3.003 -11.045 12.906 1.00 96.12 194 GLU A N 1
ATOM 1579 C CA . GLU A 1 194 ? -2.349 -9.875 13.500 1.00 96.12 194 GLU A CA 1
ATOM 1580 C C . GLU A 1 194 ? -3.254 -8.647 13.609 1.00 96.12 194 GLU A C 1
ATOM 1582 O O . GLU A 1 194 ? -2.928 -7.736 14.367 1.00 96.12 194 GLU A O 1
ATOM 1587 N N . MET A 1 195 ? -4.348 -8.584 12.845 1.00 97.88 195 MET A N 1
ATOM 1588 C CA . MET A 1 195 ? -5.307 -7.483 12.894 1.00 97.88 195 MET A CA 1
ATOM 1589 C C . MET A 1 195 ? -6.465 -7.856 13.831 1.00 97.88 195 MET A C 1
ATOM 1591 O O . MET A 1 195 ? -7.219 -8.769 13.501 1.00 97.88 195 MET A O 1
ATOM 1595 N N . PRO A 1 196 ? -6.632 -7.155 14.968 1.00 97.94 196 PRO A N 1
ATOM 1596 C CA . PRO A 1 196 ? -7.774 -7.341 15.856 1.00 97.94 196 PRO A CA 1
ATOM 1597 C C . PRO A 1 196 ? -9.098 -7.115 15.130 1.00 97.94 196 PRO A C 1
ATOM 1599 O O . PRO A 1 196 ? -9.181 -6.271 14.233 1.00 97.94 196 PRO A O 1
ATOM 1602 N N . GLU A 1 197 ? -10.133 -7.836 15.551 1.00 97.38 197 GLU A N 1
ATOM 1603 C CA . GLU A 1 197 ? -11.452 -7.825 14.916 1.00 97.38 197 GLU A CA 1
ATOM 1604 C C . GLU A 1 197 ? -12.033 -6.406 14.809 1.00 97.38 197 GLU A C 1
ATOM 1606 O O . GLU A 1 197 ? -12.460 -5.993 13.735 1.00 97.38 197 GLU A O 1
ATOM 1611 N N . GLU A 1 198 ? -11.979 -5.601 15.873 1.00 97.50 198 GLU A N 1
ATOM 1612 C CA . GLU A 1 198 ? -12.488 -4.228 15.835 1.00 97.50 198 GLU A CA 1
ATOM 1613 C C . GLU A 1 198 ? -11.743 -3.329 14.831 1.00 97.50 198 GLU A C 1
ATOM 1615 O O . GLU A 1 198 ? -12.347 -2.475 14.179 1.00 97.50 198 GLU A O 1
ATOM 1620 N N . LEU A 1 199 ? -10.439 -3.542 14.637 1.00 98.19 199 LEU A N 1
ATOM 1621 C CA . LEU A 1 199 ? -9.674 -2.814 13.625 1.00 98.19 199 LEU A CA 1
ATOM 1622 C C . LEU A 1 199 ? -9.942 -3.347 12.215 1.00 98.19 199 LEU A C 1
ATOM 1624 O O . LEU A 1 199 ? -9.890 -2.577 11.257 1.00 98.19 199 LEU A O 1
ATOM 1628 N N . HIS A 1 200 ? -10.255 -4.635 12.077 1.00 98.31 200 HIS A N 1
ATOM 1629 C CA . HIS A 1 200 ? -10.670 -5.241 10.813 1.00 98.31 200 HIS A CA 1
ATOM 1630 C C . HIS A 1 200 ? -12.029 -4.709 10.351 1.00 98.31 200 HIS A C 1
ATOM 1632 O O . HIS A 1 200 ? -12.147 -4.293 9.197 1.00 98.31 200 HIS A O 1
ATOM 1638 N N . LEU A 1 201 ? -13.009 -4.623 11.254 1.00 97.31 201 LEU A N 1
ATOM 1639 C CA . LEU A 1 201 ? -14.314 -4.007 10.996 1.00 97.31 201 LEU A CA 1
ATOM 1640 C C . LEU A 1 201 ? -14.170 -2.528 10.617 1.00 97.31 201 LEU A C 1
ATOM 1642 O O . LEU A 1 201 ? -14.702 -2.099 9.593 1.00 97.31 201 LEU A O 1
ATOM 1646 N N . LEU A 1 202 ? -13.388 -1.763 11.389 1.00 96.50 202 LEU A N 1
ATOM 1647 C CA . LEU A 1 202 ? -13.137 -0.347 11.106 1.00 96.50 202 LEU A CA 1
ATOM 1648 C C . LEU A 1 202 ? -12.450 -0.161 9.747 1.00 96.50 202 LEU A C 1
ATOM 1650 O O . LEU A 1 202 ? -12.817 0.722 8.973 1.00 96.50 202 LEU A O 1
ATOM 1654 N N . PHE A 1 203 ? -11.452 -0.995 9.442 1.00 97.44 203 PHE A N 1
ATOM 1655 C CA . PHE A 1 203 ? -10.769 -0.963 8.155 1.00 97.44 203 PHE A CA 1
ATOM 1656 C C . PHE A 1 203 ? -11.749 -1.197 7.002 1.00 97.44 203 PHE A C 1
ATOM 1658 O O . PHE A 1 203 ? -11.701 -0.474 6.008 1.00 97.44 203 PHE A O 1
ATOM 1665 N N . TRP A 1 204 ? -12.637 -2.185 7.121 1.00 95.00 204 TRP A N 1
ATOM 1666 C CA . TRP A 1 204 ? -13.615 -2.491 6.083 1.00 95.00 204 TRP A CA 1
ATOM 1667 C C . TRP A 1 204 ? -14.652 -1.388 5.886 1.00 95.00 204 TRP A C 1
ATOM 1669 O O . TRP A 1 204 ? -14.956 -1.069 4.738 1.00 95.00 204 TRP A O 1
ATOM 1679 N N . ASP A 1 205 ? -15.136 -0.755 6.955 1.00 94.12 205 ASP A N 1
ATOM 1680 C CA . ASP A 1 205 ? -16.070 0.373 6.834 1.00 94.12 205 ASP A CA 1
ATOM 1681 C C . ASP A 1 205 ? -15.423 1.582 6.129 1.00 94.12 205 ASP A C 1
ATOM 1683 O O . ASP A 1 205 ? -16.080 2.266 5.347 1.00 94.12 205 ASP A O 1
ATOM 1687 N N . LEU A 1 206 ? -14.119 1.817 6.332 1.00 91.38 206 LEU A N 1
ATOM 1688 C CA . LEU A 1 206 ? -13.411 2.972 5.757 1.00 91.38 206 LEU A CA 1
ATOM 1689 C C . LEU A 1 206 ? -12.767 2.720 4.385 1.00 91.38 206 LEU A C 1
ATOM 1691 O O . LEU A 1 206 ? -12.625 3.645 3.584 1.00 91.38 206 LEU A O 1
ATOM 1695 N N . HIS A 1 207 ? -12.334 1.492 4.106 1.00 93.62 207 HIS A N 1
ATOM 1696 C CA . HIS A 1 207 ? -11.540 1.159 2.919 1.00 93.62 207 HIS A CA 1
ATOM 1697 C C . HIS A 1 207 ? -12.157 0.058 2.049 1.00 93.62 207 HIS A C 1
ATOM 1699 O O . HIS A 1 207 ? -11.593 -0.275 1.002 1.00 93.62 207 HIS A O 1
ATOM 1705 N N . GLY A 1 208 ? -13.304 -0.500 2.449 1.00 87.44 208 GLY A N 1
ATOM 1706 C CA . GLY A 1 208 ? -13.934 -1.647 1.798 1.00 87.44 208 GLY A CA 1
ATOM 1707 C C . GLY A 1 208 ? -14.258 -1.428 0.324 1.00 87.44 208 GLY A C 1
ATOM 1708 O O . GLY A 1 208 ? -14.030 -2.320 -0.487 1.00 87.44 208 GLY A O 1
ATOM 1709 N N . GLU A 1 209 ? -14.690 -0.223 -0.055 1.00 85.38 209 GLU A N 1
ATOM 1710 C CA . GLU A 1 209 ? -14.982 0.110 -1.456 1.00 85.38 209 GLU A CA 1
ATOM 1711 C C . GLU A 1 209 ? -13.749 -0.087 -2.358 1.00 85.38 209 GLU A C 1
ATOM 1713 O O . GLU A 1 209 ? -13.828 -0.748 -3.396 1.00 85.38 209 GLU A O 1
ATOM 1718 N N . ALA A 1 210 ? -12.581 0.402 -1.927 1.00 87.75 210 ALA A N 1
ATOM 1719 C CA . ALA A 1 210 ? -11.324 0.226 -2.653 1.00 87.75 210 ALA A CA 1
ATOM 1720 C C . ALA A 1 210 ? -10.811 -1.227 -2.598 1.00 87.75 210 ALA A C 1
ATOM 1722 O O . ALA A 1 210 ? -10.221 -1.709 -3.563 1.00 87.75 210 ALA A O 1
ATOM 1723 N N . MET A 1 211 ? -11.056 -1.957 -1.505 1.00 92.06 211 MET A N 1
ATOM 1724 C CA . MET A 1 211 ? -10.735 -3.388 -1.414 1.00 92.06 211 MET A CA 1
ATOM 1725 C C . MET A 1 211 ? -11.503 -4.201 -2.461 1.00 92.06 211 MET A C 1
ATOM 1727 O O . MET A 1 211 ? -10.888 -4.904 -3.267 1.00 92.06 211 MET A O 1
ATOM 1731 N N . VAL A 1 212 ? -12.828 -4.034 -2.512 1.00 87.25 212 VAL A N 1
ATOM 1732 C CA . VAL A 1 212 ? -13.707 -4.693 -3.491 1.00 87.25 212 VAL A CA 1
ATOM 1733 C C . VAL A 1 212 ? -13.330 -4.286 -4.913 1.00 87.25 212 VAL A C 1
ATOM 1735 O O . VAL A 1 212 ? -13.210 -5.143 -5.786 1.00 87.25 212 VAL A O 1
ATOM 1738 N N . ALA A 1 213 ? -13.050 -2.998 -5.139 1.00 84.38 213 ALA A N 1
ATOM 1739 C CA . ALA A 1 213 ? -12.633 -2.472 -6.437 1.00 84.38 213 ALA A CA 1
ATOM 1740 C C . ALA A 1 213 ? -11.396 -3.161 -7.033 1.00 84.38 213 ALA A C 1
ATOM 1742 O O . ALA A 1 213 ? -11.244 -3.181 -8.255 1.00 84.38 213 ALA A O 1
ATOM 1743 N N . HIS A 1 214 ? -10.538 -3.712 -6.176 1.00 89.88 214 HIS A N 1
ATOM 1744 C CA . HIS A 1 214 ? -9.295 -4.386 -6.535 1.00 89.88 214 HIS A CA 1
ATOM 1745 C C . HIS A 1 214 ? -9.334 -5.903 -6.290 1.00 89.88 214 HIS A C 1
ATOM 1747 O O . HIS A 1 214 ? -8.292 -6.560 -6.291 1.00 89.88 214 HIS A O 1
ATOM 1753 N N . GLY A 1 215 ? -10.531 -6.472 -6.106 1.00 87.62 215 GLY A N 1
ATOM 1754 C CA . GLY A 1 215 ? -10.736 -7.915 -5.968 1.00 87.62 215 GLY A CA 1
ATOM 1755 C C . GLY A 1 215 ? -10.263 -8.496 -4.634 1.00 87.62 215 GLY A C 1
ATOM 1756 O O . GLY A 1 215 ? -10.052 -9.704 -4.531 1.00 87.62 215 GLY A O 1
ATOM 1757 N N . PHE A 1 216 ? -10.074 -7.665 -3.607 1.00 91.50 216 PHE A N 1
ATOM 1758 C CA . PHE A 1 216 ? -9.777 -8.114 -2.249 1.00 91.50 216 PHE A CA 1
ATOM 1759 C C . PHE A 1 216 ? -11.081 -8.260 -1.459 1.00 91.50 216 PHE A C 1
ATOM 1761 O O . PHE A 1 216 ? -11.438 -7.379 -0.688 1.00 91.50 216 PHE A O 1
ATOM 1768 N N . THR A 1 217 ? -11.808 -9.356 -1.667 1.00 91.38 217 THR A N 1
ATOM 1769 C CA . THR A 1 217 ? -13.132 -9.592 -1.049 1.00 91.38 217 THR A CA 1
ATOM 1770 C C . THR A 1 217 ? -13.092 -10.528 0.155 1.00 91.38 217 THR A C 1
ATOM 1772 O O . THR A 1 217 ? -14.032 -10.592 0.940 1.00 91.38 217 THR A O 1
ATOM 1775 N N . GLU A 1 218 ? -11.996 -11.264 0.330 1.00 93.88 218 GLU A N 1
ATOM 1776 C CA . GLU A 1 218 ? -11.884 -12.249 1.397 1.00 93.88 218 GLU A CA 1
ATOM 1777 C C . GLU A 1 218 ? -12.004 -11.607 2.784 1.00 93.88 218 GLU A C 1
ATOM 1779 O O . GLU A 1 218 ? -11.274 -10.663 3.104 1.00 93.88 218 GLU A O 1
ATOM 1784 N N . GLY A 1 219 ? -12.872 -12.172 3.626 1.00 91.31 219 GLY A N 1
ATOM 1785 C CA . GLY A 1 219 ? -13.103 -11.697 4.988 1.00 91.31 219 GLY A CA 1
ATOM 1786 C C . GLY A 1 219 ? -13.784 -10.331 5.036 1.00 91.31 219 GLY A C 1
ATOM 1787 O O . GLY A 1 219 ? -13.486 -9.557 5.941 1.00 91.31 219 GLY A O 1
ATOM 1788 N N . GLN A 1 220 ? -14.608 -9.998 4.039 1.00 91.81 220 GLN A N 1
ATOM 1789 C CA . GLN A 1 220 ? -15.491 -8.833 4.067 1.00 91.81 220 GLN A CA 1
ATOM 1790 C C . GLN A 1 220 ? -16.627 -9.048 5.082 1.00 91.81 220 GLN A C 1
ATOM 1792 O O . GLN A 1 220 ? -17.376 -10.014 4.932 1.00 91.81 220 GLN A O 1
ATOM 1797 N N . PRO A 1 221 ? -16.778 -8.181 6.100 1.00 89.25 221 PRO A N 1
ATOM 1798 C CA . PRO A 1 221 ? -17.910 -8.230 7.011 1.00 89.25 221 PRO A CA 1
ATOM 1799 C C . PRO A 1 221 ? -19.164 -7.627 6.353 1.00 89.25 221 PRO A C 1
ATOM 1801 O O . PRO A 1 221 ? -19.055 -6.880 5.371 1.00 89.25 221 PRO A O 1
ATOM 1804 N N . PRO A 1 222 ? -20.360 -7.892 6.908 1.00 83.94 222 PRO A N 1
ATOM 1805 C CA . PRO A 1 222 ? -21.562 -7.142 6.567 1.00 83.94 222 PRO A CA 1
ATOM 1806 C C . PRO A 1 222 ? -21.360 -5.625 6.757 1.00 83.94 222 PRO A C 1
ATOM 1808 O O . PRO A 1 222 ? -20.587 -5.216 7.629 1.00 83.94 222 PRO A O 1
ATOM 1811 N N . PRO A 1 223 ? -22.042 -4.772 5.970 1.00 82.12 223 PRO A N 1
ATOM 1812 C CA . PRO A 1 223 ? -22.001 -3.328 6.173 1.00 82.12 223 PRO A CA 1
ATOM 1813 C C . PRO A 1 223 ? -22.465 -2.940 7.581 1.00 82.12 223 PRO A C 1
ATOM 1815 O O . PRO A 1 223 ? -23.477 -3.445 8.061 1.00 82.12 223 PRO A O 1
ATOM 1818 N N . LEU A 1 224 ? -21.757 -2.003 8.213 1.00 82.88 224 LEU A N 1
ATOM 1819 C CA . LEU A 1 224 ? -22.106 -1.512 9.545 1.00 82.88 224 LEU A CA 1
ATOM 1820 C C . LEU A 1 224 ? -23.266 -0.509 9.480 1.00 82.88 224 LEU A C 1
ATOM 1822 O O . LEU A 1 224 ? -23.271 0.408 8.646 1.00 82.88 224 LEU A O 1
ATOM 1826 N N . THR A 1 225 ? -24.221 -0.640 10.397 1.00 85.88 225 THR A N 1
ATOM 1827 C CA . THR A 1 225 ? -25.201 0.408 10.702 1.00 85.88 225 THR A CA 1
ATOM 1828 C C . THR A 1 225 ? -24.559 1.529 11.525 1.00 85.88 225 THR A C 1
ATOM 1830 O O . THR A 1 225 ? -23.439 1.408 12.024 1.00 85.88 225 THR A O 1
ATOM 1833 N N . ASP A 1 226 ? -25.265 2.645 11.706 1.00 83.88 226 ASP A N 1
ATOM 1834 C CA . ASP A 1 226 ? -24.781 3.727 12.573 1.00 83.88 226 ASP A CA 1
ATOM 1835 C C . ASP A 1 226 ? -24.649 3.289 14.038 1.00 83.88 226 ASP A C 1
ATOM 1837 O O . ASP A 1 226 ? -23.700 3.689 14.714 1.00 83.88 226 ASP A O 1
ATOM 1841 N N . ALA A 1 227 ? -25.543 2.413 14.509 1.00 86.62 227 ALA A N 1
ATOM 1842 C CA . ALA A 1 227 ? -25.444 1.811 15.836 1.00 86.62 227 ALA A CA 1
ATOM 1843 C C . ALA A 1 227 ? -24.197 0.920 15.955 1.00 86.62 227 ALA A C 1
ATOM 1845 O O . ALA A 1 227 ? -23.451 1.045 16.929 1.00 86.62 227 ALA A O 1
ATOM 1846 N N . ASP A 1 228 ? -23.910 0.101 14.935 1.00 90.31 228 ASP A N 1
ATOM 1847 C CA . ASP A 1 228 ? -22.710 -0.744 14.914 1.00 90.31 228 ASP A CA 1
ATOM 1848 C C . ASP A 1 228 ? -21.431 0.097 14.941 1.00 90.31 228 ASP A C 1
ATOM 1850 O O . ASP A 1 228 ? -20.497 -0.219 15.675 1.00 90.31 228 ASP A O 1
ATOM 1854 N N . ARG A 1 229 ? -21.388 1.211 14.197 1.00 91.12 229 ARG A N 1
ATOM 1855 C CA . ARG A 1 229 ? -20.246 2.143 14.212 1.00 91.12 229 ARG A CA 1
ATOM 1856 C C . ARG A 1 229 ? -20.018 2.742 15.599 1.00 91.12 229 ARG A C 1
ATOM 1858 O O . ARG A 1 229 ? -18.879 2.794 16.063 1.00 91.12 229 ARG A O 1
ATOM 1865 N N . GLN A 1 230 ? -21.082 3.160 16.283 1.00 89.94 230 GLN A N 1
ATOM 1866 C CA . GLN A 1 230 ? -20.972 3.691 17.646 1.00 89.94 230 GLN A CA 1
ATOM 1867 C C . GLN A 1 230 ? -20.478 2.623 18.631 1.00 89.94 230 GLN A C 1
ATOM 1869 O O . GLN A 1 230 ? -19.580 2.891 19.435 1.00 89.94 230 GLN A O 1
ATOM 1874 N N . ALA A 1 231 ? -21.026 1.408 18.549 1.00 94.00 231 ALA A N 1
ATOM 1875 C CA . ALA A 1 231 ? -20.587 0.278 19.363 1.00 94.00 231 ALA A CA 1
ATOM 1876 C C . ALA A 1 231 ? -19.114 -0.069 19.093 1.00 94.00 231 ALA A C 1
ATOM 1878 O O . ALA A 1 231 ? -18.342 -0.286 20.030 1.00 94.00 231 ALA A O 1
ATOM 1879 N N . LEU A 1 232 ? -18.696 -0.036 17.826 1.00 95.38 232 LEU A N 1
ATOM 1880 C CA . LEU A 1 232 ? -17.324 -0.288 17.404 1.00 95.38 232 LEU A CA 1
ATOM 1881 C C . LEU A 1 232 ? -16.346 0.762 17.947 1.00 95.38 232 LEU A C 1
ATOM 1883 O O . LEU A 1 232 ? -15.304 0.401 18.496 1.00 95.38 232 LEU A O 1
ATOM 1887 N N . ALA A 1 233 ? -16.684 2.053 17.864 1.00 93.00 233 ALA A N 1
ATOM 1888 C CA . ALA A 1 233 ? -15.871 3.115 18.460 1.00 93.00 233 ALA A CA 1
ATOM 1889 C C . ALA A 1 233 ? -15.699 2.920 19.971 1.00 93.00 233 ALA A C 1
ATOM 1891 O O . ALA A 1 233 ? -14.581 3.017 20.481 1.00 93.00 233 ALA A O 1
ATOM 1892 N N . GLN A 1 234 ? -16.781 2.590 20.683 1.00 94.19 234 GLN A N 1
ATOM 1893 C CA . GLN A 1 234 ? -16.712 2.313 22.118 1.00 94.19 234 GLN A CA 1
ATOM 1894 C C . GLN A 1 234 ? -15.861 1.080 22.429 1.00 94.19 234 GLN A C 1
ATOM 1896 O O . GLN A 1 234 ? -15.076 1.105 23.375 1.00 94.19 234 GLN A O 1
ATOM 1901 N N . ARG A 1 235 ? -15.954 0.020 21.618 1.00 96.25 235 ARG A N 1
ATOM 1902 C CA . ARG A 1 235 ? -15.105 -1.172 21.749 1.00 96.25 235 ARG A CA 1
ATOM 1903 C C . ARG A 1 235 ? -13.622 -0.826 21.596 1.00 96.25 235 ARG A C 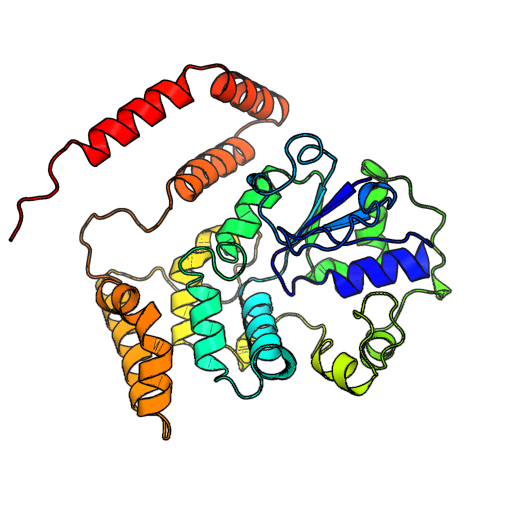1
ATOM 1905 O O . ARG A 1 235 ? -12.820 -1.273 22.413 1.00 96.25 235 ARG A O 1
ATOM 1912 N N . ILE A 1 236 ? -13.256 0.010 20.623 1.00 94.88 236 ILE A N 1
ATOM 1913 C CA . ILE A 1 236 ? -11.871 0.476 20.432 1.00 94.88 236 ILE A CA 1
ATOM 1914 C C . ILE A 1 236 ? -11.382 1.267 21.654 1.00 94.88 236 ILE A C 1
ATOM 1916 O O . ILE A 1 236 ? -10.282 1.012 22.143 1.00 94.88 236 ILE A O 1
ATOM 1920 N N . ILE A 1 237 ? -12.194 2.197 22.166 1.00 93.25 237 ILE A N 1
ATOM 1921 C CA . ILE A 1 237 ? -11.847 3.011 23.342 1.00 93.25 237 ILE A CA 1
ATOM 1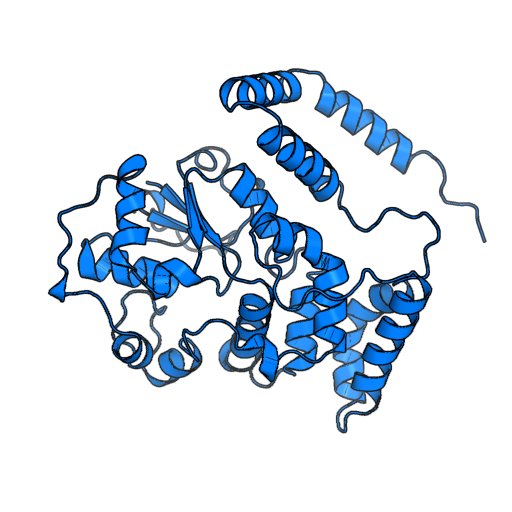922 C C . ILE A 1 237 ? -11.648 2.118 24.573 1.00 93.25 237 ILE A C 1
ATOM 1924 O O . ILE A 1 237 ? -10.605 2.197 25.222 1.00 93.25 237 ILE A O 1
ATOM 1928 N N . ARG A 1 238 ? -12.596 1.215 24.853 1.00 94.06 238 ARG A N 1
ATOM 1929 C CA . ARG A 1 238 ? -12.514 0.272 25.980 1.00 94.06 238 ARG A CA 1
ATOM 1930 C C . ARG A 1 238 ? -11.306 -0.653 25.876 1.00 94.06 238 ARG A C 1
ATOM 1932 O O . ARG A 1 238 ? -10.641 -0.892 26.877 1.00 94.06 238 ARG A O 1
ATOM 1939 N N . THR A 1 239 ? -10.990 -1.126 24.670 1.00 94.75 239 THR A N 1
ATOM 1940 C CA . THR A 1 239 ? -9.810 -1.972 24.420 1.00 94.75 239 THR A CA 1
ATOM 1941 C C . THR A 1 239 ? -8.525 -1.263 24.829 1.00 94.75 239 THR A C 1
ATOM 1943 O O . THR A 1 239 ? -7.639 -1.891 25.393 1.00 94.75 239 THR A O 1
ATOM 1946 N N . ILE A 1 240 ? -8.425 0.046 24.590 1.00 92.81 240 ILE A N 1
ATOM 1947 C CA . ILE A 1 240 ? -7.262 0.848 24.985 1.00 92.81 240 ILE A CA 1
ATOM 1948 C C . ILE A 1 240 ? -7.266 1.121 26.495 1.00 92.81 240 ILE A C 1
ATOM 1950 O O . ILE A 1 240 ? -6.221 1.021 27.132 1.00 92.81 240 ILE A O 1
ATOM 1954 N N . GLN A 1 241 ? -8.429 1.418 27.079 1.00 91.88 241 GLN A N 1
ATOM 1955 C CA . GLN A 1 241 ? -8.578 1.668 28.518 1.00 91.88 241 GLN A CA 1
ATOM 1956 C C . GLN A 1 241 ? -8.278 0.437 29.384 1.00 91.88 241 GLN A C 1
ATOM 1958 O O . GLN A 1 241 ? -7.811 0.588 30.505 1.00 91.88 241 GLN A O 1
ATOM 1963 N N . ALA A 1 242 ? -8.514 -0.771 28.873 1.00 94.06 242 ALA A N 1
ATOM 1964 C CA . ALA A 1 242 ? -8.258 -2.019 29.591 1.00 94.06 242 ALA A CA 1
ATOM 1965 C C . ALA A 1 242 ? -6.773 -2.441 29.609 1.00 94.06 242 ALA A C 1
ATOM 1967 O O . ALA A 1 242 ? -6.436 -3.490 30.158 1.00 94.06 242 ALA A O 1
ATOM 1968 N N . ARG A 1 243 ? -5.873 -1.680 28.973 1.00 93.62 243 ARG A N 1
ATOM 1969 C CA . ARG A 1 243 ? -4.448 -2.029 28.876 1.00 93.62 243 ARG A CA 1
ATOM 1970 C C . ARG A 1 243 ? -3.678 -1.576 30.124 1.00 93.62 243 ARG A C 1
ATOM 1972 O O . ARG A 1 243 ? -3.972 -0.505 30.643 1.00 93.62 243 ARG A O 1
ATOM 1979 N N . PRO A 1 244 ? -2.640 -2.316 30.564 1.00 90.75 244 PRO A N 1
ATOM 1980 C CA . PRO A 1 244 ? -1.835 -1.931 31.731 1.00 90.75 244 PRO A CA 1
ATOM 1981 C C . PRO A 1 244 ? -1.192 -0.539 31.626 1.00 90.75 244 PRO A C 1
ATOM 1983 O O . PRO A 1 244 ? -0.950 0.111 32.633 1.00 90.75 244 PRO A O 1
ATOM 1986 N N . ASP A 1 245 ? -0.918 -0.075 30.406 1.00 90.88 245 ASP A N 1
ATOM 1987 C CA . ASP A 1 245 ? -0.343 1.232 30.087 1.00 90.88 245 ASP A CA 1
ATOM 1988 C C . ASP A 1 245 ? -1.388 2.244 29.572 1.00 90.88 245 ASP A C 1
ATOM 1990 O O . ASP A 1 245 ? -1.060 3.141 28.788 1.00 90.88 245 ASP A O 1
ATOM 1994 N N . ALA A 1 246 ? -2.651 2.107 30.002 1.00 89.19 246 ALA A N 1
ATOM 1995 C CA . ALA A 1 246 ? -3.791 2.885 29.516 1.00 89.19 246 ALA A CA 1
ATOM 1996 C C . ALA A 1 246 ? -3.554 4.402 29.509 1.00 89.19 246 ALA A C 1
ATOM 1998 O O . ALA A 1 246 ? -3.838 5.029 28.494 1.00 89.19 246 ALA A O 1
ATOM 1999 N N . ASP A 1 247 ? -2.992 4.996 30.565 1.00 88.38 247 ASP A N 1
ATOM 2000 C CA . ASP A 1 247 ? -2.776 6.453 30.637 1.00 88.38 247 ASP A CA 1
ATOM 2001 C C . ASP A 1 247 ? -1.869 6.960 29.508 1.00 88.38 247 ASP A C 1
ATOM 2003 O O . ASP A 1 247 ? -2.149 7.958 28.837 1.00 88.38 247 ASP A O 1
ATOM 2007 N N . LYS A 1 248 ? -0.791 6.221 29.226 1.00 89.19 248 LYS A N 1
ATOM 2008 C CA . LYS A 1 248 ? 0.108 6.518 28.108 1.00 89.19 248 LYS A CA 1
ATOM 2009 C C . LYS A 1 248 ? -0.619 6.361 26.773 1.00 89.19 248 LYS A C 1
ATOM 2011 O O . LYS A 1 248 ? -0.492 7.219 25.899 1.00 89.19 248 LYS A O 1
ATOM 2016 N N . LEU A 1 249 ? -1.366 5.272 26.598 1.00 88.69 249 LEU A N 1
ATOM 2017 C CA . LEU A 1 249 ? -2.063 4.990 25.343 1.00 88.69 249 LEU A CA 1
ATOM 2018 C C . LEU A 1 249 ? -3.216 5.964 25.080 1.00 88.69 249 LEU A C 1
ATOM 2020 O O . LEU A 1 249 ? -3.445 6.318 23.927 1.00 88.69 249 LEU A O 1
ATOM 2024 N N . GLN A 1 250 ? -3.903 6.441 26.118 1.00 85.56 250 GLN A N 1
ATOM 2025 C CA . GLN A 1 250 ? -4.944 7.465 26.014 1.00 85.56 250 GLN A CA 1
ATOM 2026 C C . GLN A 1 250 ? -4.369 8.794 25.522 1.00 85.56 250 GLN A C 1
ATOM 2028 O O . GLN A 1 250 ? -4.928 9.399 24.606 1.00 85.56 250 GLN A O 1
ATOM 2033 N N . ASN A 1 251 ? -3.217 9.204 26.059 1.00 85.06 251 ASN A N 1
ATOM 2034 C CA . ASN A 1 251 ? -2.502 10.384 25.575 1.00 85.06 251 ASN A CA 1
ATOM 2035 C C . ASN A 1 251 ? -2.099 10.237 24.105 1.00 85.06 251 ASN A C 1
ATOM 2037 O O . ASN A 1 251 ? -2.254 11.174 23.323 1.00 85.06 251 ASN A O 1
ATOM 2041 N N . GLU A 1 252 ? -1.624 9.054 23.699 1.00 84.81 252 GLU A N 1
ATOM 2042 C CA . GLU A 1 252 ? -1.340 8.806 22.287 1.00 84.81 252 GLU A CA 1
ATOM 2043 C C . GLU A 1 252 ? -2.619 8.850 21.437 1.00 84.81 252 GLU A C 1
ATOM 2045 O O . GLU A 1 252 ? -2.571 9.430 20.355 1.00 84.81 252 GLU A O 1
ATOM 2050 N N . LEU A 1 253 ? -3.739 8.292 21.917 1.00 85.75 253 LEU A N 1
ATOM 2051 C CA . LEU A 1 253 ? -5.028 8.202 21.218 1.00 85.75 253 LEU A CA 1
ATOM 2052 C C . LEU A 1 253 ? -5.731 9.554 21.036 1.00 85.75 253 LEU A C 1
ATOM 2054 O O . LEU A 1 253 ? -6.570 9.678 20.140 1.00 85.75 253 LEU A O 1
ATOM 2058 N N . ALA A 1 254 ? -5.406 10.562 21.848 1.00 84.88 254 ALA A N 1
ATOM 2059 C CA . ALA A 1 254 ? -6.074 11.865 21.861 1.00 84.88 254 ALA A CA 1
ATOM 2060 C C . ALA A 1 254 ? -6.354 12.469 20.462 1.00 84.88 254 ALA A C 1
ATOM 2062 O O . ALA A 1 254 ? -7.486 12.903 20.236 1.00 84.88 254 ALA A O 1
ATOM 2063 N N . PRO A 1 255 ? -5.437 12.421 19.470 1.00 82.19 255 PRO A N 1
ATOM 2064 C CA . PRO A 1 255 ? -5.697 12.940 18.123 1.00 82.19 255 PRO A CA 1
ATOM 2065 C C . PRO A 1 255 ? -6.788 12.181 17.348 1.00 82.19 255 PRO A C 1
ATOM 2067 O O . PRO A 1 255 ? -7.425 12.737 16.457 1.00 82.19 255 PRO A O 1
ATOM 2070 N N . ALA A 1 256 ? -7.020 10.903 17.659 1.00 83.94 256 ALA A N 1
ATOM 2071 C CA . ALA A 1 256 ? -8.061 10.088 17.033 1.00 83.94 256 ALA A CA 1
ATOM 2072 C C . ALA A 1 256 ? -9.412 10.176 17.762 1.00 83.94 256 ALA A C 1
ATOM 2074 O O . ALA A 1 256 ? -10.444 9.837 17.174 1.00 83.94 256 ALA A O 1
ATOM 2075 N N . MET A 1 257 ? -9.426 10.647 19.012 1.00 85.81 257 MET A N 1
ATOM 2076 C CA . MET A 1 257 ? -10.622 10.676 19.855 1.00 85.81 257 MET A CA 1
ATOM 2077 C C . MET A 1 257 ? -11.796 11.460 19.242 1.00 85.81 257 MET A C 1
ATOM 2079 O O . MET A 1 257 ? -12.903 10.923 19.234 1.00 85.81 257 MET A O 1
ATOM 2083 N N . PRO A 1 258 ? -11.610 12.659 18.643 1.00 85.38 258 PRO A N 1
ATOM 2084 C CA . PRO A 1 258 ? -12.722 13.384 18.026 1.00 85.38 258 PRO A CA 1
ATOM 2085 C C . PRO A 1 258 ? -13.422 12.582 16.927 1.00 85.38 258 PRO A C 1
ATOM 2087 O O . PRO A 1 258 ? -14.645 12.617 16.818 1.00 85.38 258 PRO A O 1
ATOM 2090 N N . PHE A 1 259 ? -12.658 11.823 16.136 1.00 86.31 259 PHE A N 1
ATOM 2091 C CA . PHE A 1 259 ? -13.238 10.944 15.128 1.00 86.31 259 PHE A CA 1
ATOM 2092 C C . PHE A 1 259 ? -14.016 9.799 15.771 1.00 86.31 259 PHE A C 1
ATOM 2094 O O . PHE A 1 259 ? -15.164 9.590 15.401 1.00 86.31 259 PHE A O 1
ATOM 2101 N N . LEU A 1 260 ? -13.420 9.089 16.735 1.00 86.19 260 LEU A N 1
ATOM 2102 C CA . LEU A 1 260 ? -14.071 7.952 17.392 1.00 86.19 260 LEU A CA 1
ATOM 2103 C C . LEU A 1 260 ? -15.372 8.367 18.090 1.00 86.19 260 LEU A C 1
ATOM 2105 O O . LEU A 1 260 ? -16.375 7.674 17.970 1.00 86.19 260 LEU A O 1
ATOM 2109 N N . LEU A 1 261 ? -15.396 9.530 18.744 1.00 84.94 261 LEU A N 1
ATOM 2110 C CA . LEU A 1 261 ? -16.598 10.048 19.402 1.00 84.94 261 LEU A CA 1
ATOM 2111 C C . LEU A 1 261 ? -17.714 10.419 18.416 1.00 84.94 261 LEU A C 1
ATOM 2113 O O . LEU A 1 261 ? -18.887 10.321 18.768 1.00 84.94 261 LEU A O 1
ATOM 2117 N N . GLN A 1 262 ? -17.371 10.846 17.199 1.00 82.56 262 GLN A N 1
ATOM 2118 C CA . GLN A 1 262 ? -18.346 11.186 16.155 1.00 82.56 262 GLN A CA 1
ATOM 2119 C C . GLN A 1 262 ? -18.704 10.003 15.245 1.00 82.56 262 GLN A C 1
ATOM 2121 O O . GLN A 1 262 ? -19.678 10.082 14.492 1.00 82.56 262 GLN A O 1
ATOM 2126 N N . TYR A 1 263 ? -17.945 8.910 15.304 1.00 82.38 263 TYR A N 1
ATOM 2127 C CA . TYR A 1 263 ? -18.114 7.756 14.435 1.00 82.38 263 TYR A CA 1
ATOM 2128 C C . TYR A 1 263 ? -19.476 7.088 14.681 1.00 82.38 263 TYR A C 1
ATOM 2130 O O . TYR A 1 263 ? -19.793 6.660 15.789 1.00 82.38 263 TYR A O 1
ATOM 2138 N N . GLY A 1 264 ? -20.324 7.079 13.647 1.00 66.12 264 GLY A N 1
ATOM 2139 C CA . GLY A 1 264 ? -21.708 6.599 13.727 1.00 66.12 264 GLY A CA 1
ATOM 2140 C C . GLY A 1 264 ? -22.715 7.561 14.374 1.00 66.12 264 GLY A C 1
ATOM 2141 O O . GLY A 1 264 ? -23.885 7.214 14.472 1.00 66.12 264 GLY A O 1
ATOM 2142 N N . ARG A 1 265 ? -22.323 8.766 14.826 1.00 71.44 265 ARG A N 1
ATOM 2143 C CA . ARG A 1 265 ? -23.254 9.741 15.448 1.00 71.44 265 ARG A CA 1
ATOM 2144 C C . ARG A 1 265 ? -23.905 10.716 14.470 1.00 71.44 265 ARG A C 1
ATOM 2146 O O . ARG A 1 265 ? -24.866 11.394 14.822 1.00 71.44 265 ARG A O 1
ATOM 2153 N N . GLN A 1 266 ? -23.382 10.826 13.258 1.00 58.94 266 GLN A N 1
ATOM 2154 C CA . GLN A 1 266 ? -23.873 11.795 12.292 1.00 58.94 266 GLN A CA 1
ATOM 2155 C C . GLN A 1 266 ? -24.994 11.196 11.427 1.00 58.94 266 GLN A C 1
ATOM 2157 O O . GLN A 1 266 ? -24.719 10.529 10.434 1.00 58.94 266 GLN A O 1
ATOM 2162 N N . LYS A 1 267 ? -26.264 11.477 11.757 1.00 41.78 267 LYS A N 1
ATOM 2163 C CA . LYS A 1 267 ? -27.384 11.230 10.833 1.00 41.78 267 LYS A CA 1
ATOM 2164 C C . LYS A 1 267 ? -27.241 12.156 9.621 1.00 41.78 267 LYS A C 1
ATOM 2166 O O . LYS A 1 267 ? -27.348 13.370 9.759 1.00 41.78 267 LYS A O 1
ATOM 2171 N N . GLY A 1 268 ? -26.996 11.591 8.439 1.00 41.88 268 GLY A N 1
ATOM 2172 C CA . GLY A 1 268 ? -27.047 12.332 7.172 1.00 41.88 268 GLY A CA 1
ATOM 2173 C C . GLY A 1 268 ? -25.904 13.321 6.903 1.00 41.88 268 GLY A C 1
ATOM 2174 O O . GLY A 1 268 ? -25.990 14.078 5.939 1.00 41.88 268 GLY A O 1
ATOM 2175 N N . VAL A 1 269 ? -24.821 13.323 7.686 1.00 34.75 269 VAL A N 1
ATOM 2176 C CA . VAL A 1 269 ? -23.590 14.033 7.288 1.00 34.75 269 VAL A CA 1
ATOM 2177 C C . VAL A 1 269 ? -22.827 13.114 6.335 1.00 34.75 269 VAL A C 1
ATOM 2179 O O . VAL A 1 269 ? -22.798 11.903 6.576 1.00 34.75 269 VAL A O 1
ATOM 2182 N N . PRO A 1 270 ? -22.254 13.633 5.232 1.00 37.50 270 PRO A N 1
ATOM 2183 C CA . PRO A 1 270 ? -21.611 12.800 4.236 1.00 37.50 270 PRO A CA 1
ATOM 2184 C C . PRO A 1 270 ? -20.612 11.881 4.924 1.00 37.50 270 PRO A C 1
ATOM 2186 O O . PRO A 1 270 ? -19.717 12.355 5.630 1.00 37.50 270 PRO A O 1
ATOM 2189 N N . LYS A 1 271 ? -20.757 10.568 4.671 1.00 44.47 271 LYS A N 1
ATOM 2190 C CA . LYS A 1 271 ? -19.648 9.603 4.663 1.00 44.47 271 LYS A CA 1
ATOM 2191 C C . LYS A 1 271 ? -18.390 10.402 4.313 1.00 44.47 271 LYS A C 1
ATOM 2193 O O . LYS A 1 271 ? -18.479 11.173 3.358 1.00 44.47 271 LYS A O 1
ATOM 2198 N N . TYR A 1 272 ? -17.289 10.294 5.061 1.00 40.94 272 TYR A N 1
ATOM 2199 C CA . TYR A 1 272 ? -16.039 11.031 4.795 1.00 40.94 272 TYR A CA 1
ATOM 2200 C C . TYR A 1 272 ? -15.409 10.621 3.443 1.00 40.94 272 TYR A C 1
ATOM 2202 O O . TYR A 1 272 ? -14.230 10.299 3.351 1.00 40.94 272 TYR A O 1
ATOM 2210 N N . TYR A 1 273 ? -16.166 10.647 2.351 1.00 43.12 273 TYR A N 1
ATOM 2211 C CA . TYR A 1 273 ? -15.643 11.037 1.084 1.00 43.12 273 TYR A CA 1
ATOM 2212 C C . TYR A 1 273 ? -15.154 12.468 1.284 1.00 43.12 273 TYR A C 1
ATOM 2214 O O . TYR A 1 273 ? -15.944 13.412 1.363 1.00 43.12 273 TYR A O 1
ATOM 2222 N N . THR A 1 274 ? -13.839 12.652 1.376 1.00 41.91 274 THR A N 1
ATOM 2223 C CA . THR A 1 274 ? -13.306 13.967 1.036 1.00 41.91 274 THR A CA 1
ATOM 2224 C C . THR A 1 274 ? -13.836 14.333 -0.352 1.00 41.91 274 THR A C 1
ATOM 2226 O O . THR A 1 274 ? -14.232 13.466 -1.139 1.00 41.91 274 THR A O 1
ATOM 2229 N N . TYR A 1 275 ? -13.874 15.617 -0.675 1.00 43.03 275 TYR A N 1
ATOM 2230 C CA . TYR A 1 275 ? -14.235 16.053 -2.020 1.00 43.03 275 TYR A CA 1
ATOM 2231 C C . TYR A 1 275 ? -13.468 15.268 -3.104 1.00 43.03 275 TYR A C 1
ATOM 2233 O O . TYR A 1 275 ? -14.054 14.861 -4.110 1.00 43.03 275 TYR A O 1
ATOM 2241 N N . GLU A 1 276 ? -12.186 14.968 -2.854 1.00 44.34 276 GLU A N 1
ATOM 2242 C CA . GLU A 1 276 ? -11.406 14.106 -3.738 1.00 44.34 276 GLU A CA 1
ATOM 2243 C C . GLU A 1 276 ? -11.994 12.697 -3.841 1.00 44.34 276 GLU A C 1
ATOM 2245 O O . GLU A 1 276 ? -12.072 12.169 -4.938 1.00 44.34 276 GLU A O 1
ATOM 2250 N N . HIS A 1 277 ? -12.457 12.096 -2.748 1.00 44.69 277 HIS A N 1
ATOM 2251 C CA . HIS A 1 277 ? -13.019 10.746 -2.736 1.00 44.69 277 HIS A CA 1
ATOM 2252 C C . HIS A 1 277 ? -14.358 10.652 -3.499 1.00 44.69 277 HIS A C 1
ATOM 2254 O O . HIS A 1 277 ? -14.580 9.660 -4.189 1.00 44.69 277 HIS A O 1
ATOM 2260 N N . VAL A 1 278 ? -15.230 11.674 -3.454 1.00 47.28 278 VAL A N 1
ATOM 2261 C CA . VAL A 1 278 ? -16.464 11.698 -4.278 1.00 47.28 278 VAL A CA 1
ATOM 2262 C C . VAL A 1 278 ? -16.105 11.778 -5.757 1.00 47.28 278 VAL A C 1
ATOM 2264 O O . VAL A 1 278 ? -16.589 10.980 -6.559 1.00 47.28 278 VAL A O 1
ATOM 2267 N N . LEU A 1 279 ? -15.223 12.713 -6.119 1.00 51.00 279 LEU A N 1
ATOM 2268 C CA . LEU A 1 279 ? -14.764 12.850 -7.498 1.00 51.00 279 LEU A CA 1
ATOM 2269 C C . LEU A 1 279 ? -14.093 11.581 -7.998 1.00 51.00 279 LEU A C 1
ATOM 2271 O O . LEU A 1 279 ? -14.315 11.181 -9.133 1.00 51.00 279 LEU A O 1
ATOM 2275 N N . LEU A 1 280 ? -13.289 10.950 -7.154 1.00 48.28 280 LEU A N 1
ATOM 2276 C CA . LEU A 1 280 ? -12.575 9.733 -7.476 1.00 48.28 280 LEU A CA 1
ATOM 2277 C C . LEU A 1 280 ? -13.534 8.563 -7.665 1.00 48.28 280 LEU A C 1
ATOM 2279 O O . LEU A 1 280 ? -13.381 7.838 -8.634 1.00 48.28 280 LEU A O 1
ATOM 2283 N N . SER A 1 281 ? -14.573 8.443 -6.838 1.00 45.72 281 SER A N 1
ATOM 2284 C CA . SER A 1 281 ? -15.604 7.405 -6.980 1.00 45.72 281 SER A CA 1
ATOM 2285 C C . SER A 1 281 ? -16.417 7.586 -8.266 1.00 45.72 281 SER A C 1
ATOM 2287 O O . SER A 1 281 ? -16.615 6.630 -9.015 1.00 45.72 281 SER A O 1
ATOM 2289 N N . ILE A 1 282 ? -16.807 8.827 -8.585 1.00 53.75 282 ILE A N 1
ATOM 2290 C CA . ILE A 1 282 ? -17.439 9.168 -9.870 1.00 53.75 282 ILE A CA 1
ATOM 2291 C C . ILE A 1 282 ? -16.492 8.820 -11.021 1.00 53.75 282 ILE A C 1
ATOM 2293 O O . ILE A 1 282 ? -16.898 8.198 -11.999 1.00 53.75 282 ILE A O 1
ATOM 2297 N N . ASN A 1 283 ? -15.217 9.181 -10.897 1.00 54.03 283 ASN A N 1
ATOM 2298 C CA . ASN A 1 283 ? -14.238 8.981 -11.951 1.00 54.03 283 ASN A CA 1
ATOM 2299 C C . ASN A 1 283 ? -13.944 7.495 -12.201 1.00 54.03 283 ASN A C 1
ATOM 2301 O O . ASN A 1 283 ? -13.939 7.046 -13.343 1.00 54.03 283 ASN A O 1
ATOM 2305 N N . THR A 1 284 ? -13.772 6.715 -11.136 1.00 50.62 284 THR A N 1
ATOM 2306 C CA . THR A 1 284 ? -13.597 5.262 -11.189 1.00 50.62 284 THR A CA 1
ATOM 2307 C C . THR A 1 284 ? -14.850 4.572 -11.730 1.00 50.62 284 THR A C 1
ATOM 2309 O O . THR A 1 284 ? -14.732 3.646 -12.530 1.00 50.62 284 THR A O 1
ATOM 2312 N N . GLY A 1 285 ? -16.050 5.036 -11.363 1.00 52.22 285 GLY A N 1
ATOM 2313 C CA . GLY A 1 285 ? -17.312 4.554 -11.932 1.00 52.22 285 GLY A CA 1
ATOM 2314 C C . GLY A 1 285 ? -17.405 4.806 -13.439 1.00 52.22 285 GLY A C 1
ATOM 2315 O O . GLY A 1 285 ? -17.671 3.883 -14.207 1.00 52.22 285 GLY A O 1
ATOM 2316 N N . LEU A 1 286 ? -17.092 6.025 -13.884 1.00 53.59 286 LEU A N 1
ATOM 2317 C CA . LEU A 1 286 ? -17.054 6.377 -15.306 1.00 53.59 286 LEU A CA 1
ATOM 2318 C C . LEU A 1 286 ? -15.998 5.572 -16.071 1.00 53.59 286 LEU A C 1
ATOM 2320 O O . LEU A 1 286 ? -16.265 5.124 -17.181 1.00 53.59 286 LEU A O 1
ATOM 2324 N N . GLN A 1 287 ? -14.822 5.341 -15.483 1.00 52.78 287 GLN A N 1
ATOM 2325 C CA . GLN A 1 287 ? -13.766 4.532 -16.095 1.00 52.78 287 GLN A CA 1
ATOM 2326 C C . GLN A 1 287 ? -14.180 3.066 -16.283 1.00 52.78 287 GLN A C 1
ATOM 2328 O O . GLN A 1 287 ? -13.731 2.425 -17.229 1.00 52.78 287 GLN A O 1
ATOM 2333 N N . ARG A 1 288 ? -15.025 2.527 -15.395 1.00 57.12 288 ARG A N 1
ATOM 2334 C CA . ARG A 1 288 ? -15.567 1.165 -15.521 1.00 57.12 288 ARG A CA 1
ATOM 2335 C C . ARG A 1 288 ? -16.646 1.053 -16.587 1.00 57.12 288 ARG A C 1
ATOM 2337 O O . ARG A 1 288 ? -16.718 0.035 -17.262 1.00 57.12 288 ARG A O 1
ATOM 2344 N N . LEU A 1 289 ? -17.498 2.068 -16.694 1.00 52.84 289 LEU A N 1
ATOM 2345 C CA . LEU A 1 289 ? -18.678 2.036 -17.558 1.00 52.84 289 LEU A CA 1
ATOM 2346 C C . LEU A 1 289 ? -18.380 2.466 -18.997 1.00 52.84 289 LEU A C 1
ATOM 2348 O O . LEU A 1 289 ? -19.118 2.100 -19.907 1.00 52.84 289 LEU A O 1
ATOM 2352 N N . LEU A 1 290 ? -17.323 3.252 -19.215 1.00 52.91 290 LEU A N 1
ATOM 2353 C CA . LEU A 1 290 ? -17.027 3.843 -20.516 1.00 52.91 290 LEU A CA 1
ATOM 2354 C C . LEU A 1 290 ? -15.819 3.182 -21.196 1.00 52.91 290 LEU A C 1
ATOM 2356 O O . LEU A 1 290 ? -14.776 2.997 -20.563 1.00 52.91 290 LEU A O 1
ATOM 2360 N N . PRO A 1 291 ? -15.883 2.936 -22.520 1.00 62.75 291 PRO A N 1
ATOM 2361 C CA . PRO A 1 291 ? -14.703 2.617 -23.313 1.00 62.75 291 PRO A CA 1
ATOM 2362 C C . PRO A 1 291 ? -13.613 3.684 -23.139 1.00 62.75 291 PRO A C 1
ATOM 2364 O O . PRO A 1 291 ? -13.899 4.880 -23.045 1.00 62.75 291 PRO A O 1
ATOM 2367 N N . LYS A 1 292 ? -12.339 3.273 -23.156 1.00 51.59 292 LYS A N 1
ATOM 2368 C CA . LYS A 1 292 ? -11.179 4.138 -22.856 1.00 51.59 292 LYS A CA 1
ATOM 2369 C C . LYS A 1 292 ? -11.162 5.452 -23.651 1.00 51.59 292 LYS A C 1
ATOM 2371 O O . LYS A 1 292 ? -10.804 6.494 -23.101 1.00 51.59 292 LYS A O 1
ATOM 2376 N N . ALA A 1 293 ? -11.572 5.423 -24.921 1.00 52.41 293 ALA A N 1
ATOM 2377 C CA . ALA A 1 293 ? -11.673 6.616 -25.763 1.00 52.41 293 ALA A CA 1
ATOM 2378 C C . ALA A 1 293 ? -12.755 7.597 -25.264 1.00 52.41 293 ALA A C 1
ATOM 2380 O O . ALA A 1 293 ? -12.494 8.795 -25.152 1.00 52.41 293 ALA A O 1
ATOM 2381 N N . ALA A 1 294 ? -13.928 7.083 -24.878 1.00 47.44 294 ALA A N 1
ATOM 2382 C CA . ALA A 1 294 ? -15.042 7.872 -24.357 1.00 47.44 294 ALA A CA 1
ATOM 2383 C C . ALA A 1 294 ? -14.722 8.458 -22.974 1.00 47.44 294 ALA A C 1
ATOM 2385 O O . ALA A 1 294 ? -14.921 9.649 -22.749 1.00 47.44 294 ALA A O 1
ATOM 2386 N N . TYR A 1 295 ? -14.120 7.668 -22.081 1.00 57.00 295 TYR A N 1
ATOM 2387 C CA . TYR A 1 295 ? -13.646 8.163 -20.786 1.00 57.00 295 TYR A CA 1
ATOM 2388 C C . TYR A 1 295 ? -12.601 9.279 -20.945 1.00 57.00 295 TYR A C 1
ATOM 2390 O O . TYR A 1 295 ? -12.670 10.305 -20.270 1.00 57.00 295 TYR A O 1
ATOM 2398 N N . THR A 1 296 ? -11.666 9.126 -21.888 1.00 56.06 296 THR A N 1
ATOM 2399 C CA . THR A 1 296 ? -10.643 10.147 -22.176 1.00 56.06 296 THR A CA 1
ATOM 2400 C C . THR A 1 296 ? -11.270 11.435 -22.720 1.00 56.06 296 THR A C 1
ATOM 2402 O O . THR A 1 296 ? -10.836 12.529 -22.354 1.00 56.06 296 THR A O 1
ATOM 2405 N N . ALA A 1 297 ? -12.306 11.334 -23.558 1.00 57.34 297 ALA A N 1
ATOM 2406 C CA . ALA A 1 297 ? -13.053 12.489 -24.050 1.00 57.34 297 ALA A CA 1
ATOM 2407 C C . ALA A 1 297 ? -13.834 13.187 -22.924 1.00 57.34 297 ALA A C 1
ATOM 2409 O O . ALA A 1 297 ? -13.727 14.404 -22.783 1.00 57.34 297 ALA A O 1
ATOM 2410 N N . VAL A 1 298 ? -14.526 12.430 -22.064 1.00 55.28 298 VAL A N 1
ATOM 2411 C CA . VAL A 1 298 ? -15.223 12.958 -20.878 1.00 55.28 298 VAL A CA 1
ATOM 2412 C C . VAL A 1 298 ? -14.246 13.669 -19.944 1.00 55.28 298 VAL A C 1
ATOM 2414 O O . VAL A 1 298 ? -14.503 14.801 -19.549 1.00 55.28 298 VAL A O 1
ATOM 2417 N N . GLN A 1 299 ? -13.082 13.079 -19.663 1.00 59.94 299 GLN A N 1
ATOM 2418 C CA . GLN A 1 299 ? -12.034 13.702 -18.849 1.00 59.94 299 GLN A CA 1
ATOM 2419 C C . GLN A 1 299 ? -11.518 15.019 -19.448 1.00 59.94 299 GLN A C 1
ATOM 2421 O O . GLN A 1 299 ? -11.373 16.011 -18.733 1.00 59.94 299 GLN A O 1
ATOM 2426 N N . ARG A 1 300 ? -11.292 15.073 -20.768 1.00 60.50 300 ARG A N 1
ATOM 2427 C CA . ARG A 1 300 ? -10.886 16.309 -21.464 1.00 60.50 300 ARG A CA 1
ATOM 2428 C C . ARG A 1 300 ? -11.980 17.378 -21.417 1.00 60.50 300 ARG A C 1
ATOM 2430 O O . ARG A 1 300 ? -11.668 18.550 -21.218 1.00 60.50 300 ARG A O 1
ATOM 2437 N N . SER A 1 301 ? -13.244 16.989 -21.562 1.00 54.53 301 SER A N 1
ATOM 2438 C CA . SER A 1 301 ? -14.392 17.897 -21.480 1.00 54.53 301 SER A CA 1
ATOM 2439 C C . SER A 1 301 ? -14.611 18.419 -20.060 1.00 54.53 301 SER A C 1
ATOM 2441 O O . SER A 1 301 ? -14.810 19.614 -19.877 1.00 54.53 301 SER A O 1
ATOM 2443 N N . VAL A 1 302 ? -14.472 17.568 -19.042 1.00 56.81 302 VAL A N 1
ATOM 2444 C CA . VAL A 1 302 ? -14.528 17.940 -17.618 1.00 56.81 302 VAL A CA 1
ATOM 2445 C C . VAL A 1 302 ? -13.418 18.930 -17.248 1.00 56.81 302 VAL A C 1
ATOM 2447 O O . VAL A 1 302 ? -13.659 19.862 -16.486 1.00 56.81 302 VAL A O 1
ATOM 2450 N N . GLN A 1 303 ? -12.220 18.776 -17.821 1.00 53.53 303 GLN A N 1
ATOM 2451 C CA . GLN A 1 303 ? -11.107 19.718 -17.638 1.00 53.53 303 GLN A CA 1
ATOM 2452 C C . GLN A 1 303 ? -11.311 21.061 -18.361 1.00 53.53 303 GLN A C 1
ATOM 2454 O O . GLN A 1 303 ? -10.747 22.066 -17.930 1.00 53.53 303 GLN A O 1
ATOM 2459 N N . ARG A 1 304 ? -12.087 21.085 -19.454 1.00 54.03 304 ARG A N 1
ATOM 2460 C CA . ARG A 1 304 ? -12.369 22.286 -20.265 1.00 54.03 304 ARG A CA 1
ATOM 2461 C C . ARG A 1 304 ? -13.608 23.054 -19.811 1.00 54.03 304 ARG A C 1
ATOM 2463 O O . ARG A 1 304 ? -13.650 24.273 -19.953 1.00 54.03 304 ARG A O 1
ATOM 2470 N N . LEU A 1 305 ? -14.613 22.362 -19.281 1.00 47.12 305 LEU A N 1
ATOM 2471 C CA . LEU A 1 305 ? -15.800 22.992 -18.719 1.00 47.12 305 LEU A CA 1
ATOM 2472 C C . LEU A 1 305 ? -15.393 23.827 -17.507 1.00 47.12 305 LEU A C 1
ATOM 2474 O O . LEU A 1 305 ? -14.486 23.468 -16.757 1.00 47.12 305 LEU A O 1
ATOM 2478 N N . ALA A 1 306 ? -16.103 24.932 -17.277 1.00 50.00 306 ALA A N 1
ATOM 2479 C CA . ALA A 1 306 ? -15.927 25.831 -16.137 1.00 50.00 306 ALA A CA 1
ATOM 2480 C C . ALA A 1 306 ? -16.234 25.167 -14.775 1.00 50.00 306 ALA A C 1
ATOM 2482 O O . ALA A 1 306 ? -16.551 25.852 -13.806 1.00 50.00 306 ALA A O 1
ATOM 2483 N N . LEU A 1 307 ? -16.115 23.843 -14.673 1.00 49.62 307 LEU A N 1
ATOM 2484 C CA . LEU A 1 307 ? -16.243 23.056 -13.468 1.00 49.62 307 LEU A CA 1
ATOM 2485 C C . LEU A 1 307 ? -15.331 23.596 -12.359 1.00 49.62 307 LEU A C 1
ATOM 2487 O O . LEU A 1 307 ? -15.855 23.807 -11.279 1.00 49.62 307 LEU A O 1
ATOM 2491 N N . PRO A 1 308 ? -14.058 23.996 -12.569 1.00 51.06 308 PRO A N 1
ATOM 2492 C CA . PRO A 1 308 ? -13.279 24.646 -11.508 1.00 51.06 308 PRO A CA 1
ATOM 2493 C C . PRO A 1 308 ? -13.924 25.937 -10.970 1.00 51.06 308 PRO A C 1
ATOM 2495 O O . PRO A 1 308 ? -13.837 26.214 -9.775 1.00 51.06 308 PRO A O 1
ATOM 2498 N N . LYS A 1 309 ? -14.619 26.711 -11.820 1.00 52.69 309 LYS A N 1
ATOM 2499 C CA . LYS A 1 309 ? -15.362 27.922 -11.421 1.00 52.69 309 LYS A CA 1
ATOM 2500 C C . LYS A 1 309 ? -16.685 27.578 -10.726 1.00 52.69 309 LYS A C 1
ATOM 2502 O O . LYS A 1 309 ? -16.978 28.174 -9.693 1.00 52.69 309 LYS A O 1
ATOM 2507 N N . LEU A 1 310 ? -17.435 26.595 -11.230 1.00 46.69 310 LEU A N 1
ATOM 2508 C CA . LEU A 1 310 ? -18.655 26.062 -10.608 1.00 46.69 310 LEU A CA 1
ATO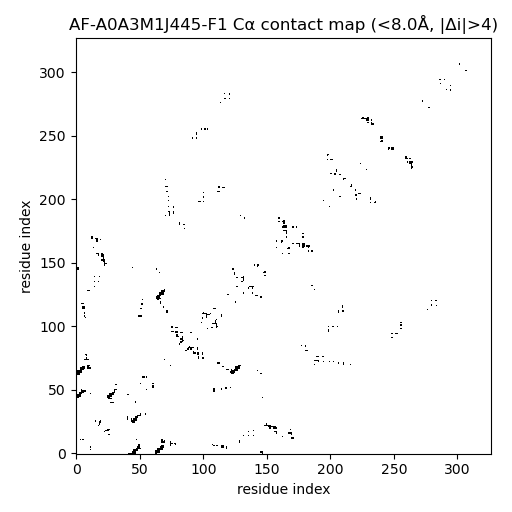M 2509 C C . LEU A 1 310 ? -18.350 25.461 -9.224 1.00 46.69 310 LEU A C 1
ATOM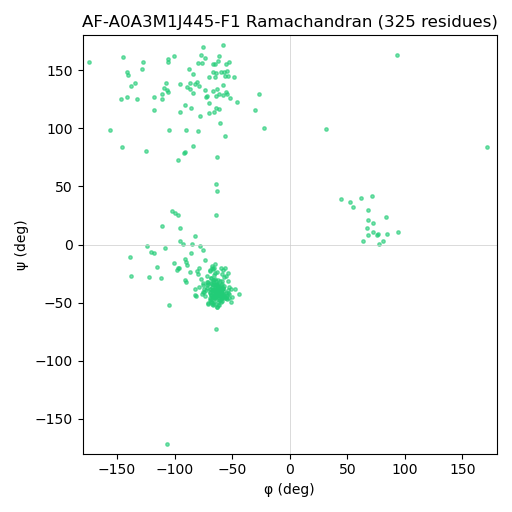 2511 O O . LEU A 1 310 ? -19.052 25.718 -8.255 1.00 46.69 310 LEU A O 1
ATOM 2515 N N . LEU A 1 311 ? -17.239 24.739 -9.108 1.00 50.41 311 LEU A N 1
ATOM 2516 C CA . LEU A 1 311 ? -16.739 24.112 -7.887 1.00 50.41 311 LEU A CA 1
ATOM 2517 C C . LEU A 1 311 ? -16.189 25.145 -6.896 1.00 50.41 311 LEU A C 1
ATOM 2519 O O . LEU A 1 311 ? -16.432 25.031 -5.699 1.00 50.41 311 LEU A O 1
ATOM 2523 N N . ALA A 1 312 ? -15.514 26.202 -7.365 1.00 52.25 312 ALA A N 1
ATOM 2524 C CA . ALA A 1 312 ? -15.123 27.335 -6.522 1.00 52.25 312 ALA A CA 1
ATOM 2525 C C . ALA A 1 312 ? -16.331 28.165 -6.049 1.00 52.25 312 ALA A C 1
ATOM 2527 O O . ALA A 1 312 ? -16.280 28.776 -4.978 1.00 52.25 312 ALA A O 1
ATOM 2528 N N . HIS A 1 313 ? -17.409 28.199 -6.835 1.00 44.91 313 HIS A N 1
ATOM 2529 C CA . HIS A 1 313 ? -18.679 28.821 -6.469 1.00 44.91 313 HIS A CA 1
ATOM 2530 C C . HIS A 1 313 ? -19.441 27.973 -5.436 1.00 44.91 313 HIS A C 1
ATOM 2532 O O . HIS A 1 313 ? -19.879 28.507 -4.420 1.00 44.91 313 HIS A O 1
ATOM 2538 N N . LEU A 1 314 ? -19.502 26.649 -5.617 1.00 42.91 314 LEU A N 1
ATOM 2539 C CA . LEU A 1 314 ? -20.070 25.704 -4.649 1.00 42.91 314 LEU A CA 1
ATOM 2540 C C . LEU A 1 314 ? -19.279 25.688 -3.334 1.00 42.91 314 LEU A C 1
ATO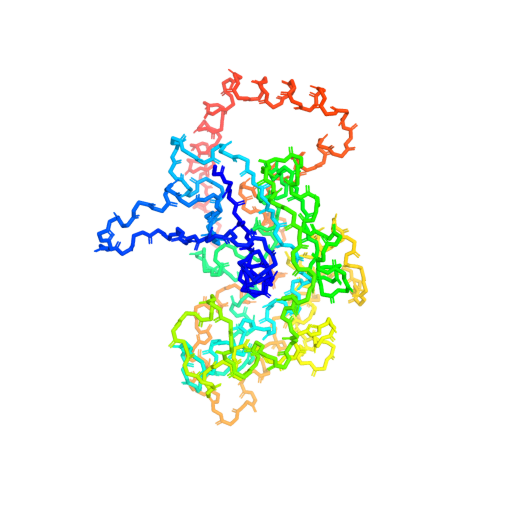M 2542 O O . LEU A 1 314 ? -19.878 25.773 -2.270 1.00 42.91 314 LEU A O 1
ATOM 2546 N N . ARG A 1 315 ? -17.940 25.698 -3.382 1.00 45.81 315 ARG A N 1
ATOM 2547 C CA . ARG A 1 315 ? -17.073 25.813 -2.193 1.00 45.81 315 ARG A CA 1
ATOM 2548 C C . ARG A 1 315 ? -17.306 27.120 -1.431 1.00 45.81 315 ARG A C 1
ATOM 2550 O O . ARG A 1 315 ? -17.306 27.119 -0.204 1.00 45.81 315 ARG A O 1
ATOM 2557 N N . ARG A 1 316 ? -17.534 28.230 -2.145 1.00 51.03 316 ARG A N 1
ATOM 2558 C CA . ARG A 1 316 ? -17.909 29.514 -1.535 1.00 51.03 316 ARG A CA 1
ATOM 2559 C C . ARG A 1 316 ? -19.303 29.470 -0.921 1.00 51.03 316 ARG A C 1
ATOM 2561 O O . ARG A 1 316 ? -19.435 29.934 0.201 1.00 51.03 316 ARG A O 1
ATOM 2568 N N . LYS A 1 317 ? -20.297 28.876 -1.592 1.00 41.31 317 LYS A N 1
ATOM 2569 C CA . LYS A 1 317 ? -21.658 28.720 -1.050 1.00 41.31 317 LYS A CA 1
ATOM 2570 C C . LYS A 1 317 ? -21.718 27.799 0.168 1.00 41.31 317 LYS A C 1
ATOM 2572 O O . LYS A 1 317 ? -22.373 28.159 1.130 1.00 41.31 317 LYS A O 1
ATOM 2577 N N . ILE A 1 318 ? -20.997 26.678 0.165 1.00 43.22 318 ILE A N 1
ATOM 2578 C CA . ILE A 1 318 ? -20.920 25.744 1.303 1.00 43.22 318 ILE A CA 1
ATOM 2579 C C . ILE A 1 318 ? -20.253 26.410 2.518 1.00 43.22 318 ILE A C 1
ATOM 2581 O O . ILE A 1 318 ? -20.689 26.209 3.646 1.00 43.22 318 ILE A O 1
ATOM 2585 N N . ASN A 1 319 ? -19.239 27.253 2.296 1.00 42.81 319 ASN A N 1
ATOM 2586 C CA . ASN A 1 319 ? -18.584 28.002 3.372 1.00 42.81 319 ASN A CA 1
ATOM 2587 C C . ASN A 1 319 ? -19.353 29.267 3.805 1.00 42.81 319 ASN A C 1
ATOM 2589 O O . ASN A 1 319 ? -19.144 29.740 4.921 1.00 42.81 319 ASN A O 1
ATOM 2593 N N . SER A 1 320 ? -20.214 29.835 2.950 1.00 40.38 320 SER A N 1
ATOM 2594 C CA . SER A 1 320 ? -20.990 31.051 3.245 1.00 40.38 320 SER A CA 1
ATOM 2595 C C . SER A 1 320 ? -22.415 30.779 3.742 1.00 40.38 320 SER A C 1
ATOM 2597 O O . SER A 1 320 ? -23.001 31.636 4.407 1.00 40.38 320 SER A O 1
ATOM 2599 N N . SER A 1 321 ? -22.978 29.592 3.497 1.00 36.22 321 SER A N 1
ATOM 2600 C CA . SER A 1 321 ? -24.248 29.165 4.084 1.00 36.22 321 SER A CA 1
ATOM 2601 C C . SER A 1 321 ? -24.025 28.676 5.518 1.00 36.22 321 SER A C 1
ATOM 2603 O O . SER A 1 321 ? -23.603 27.548 5.756 1.00 36.22 321 SER A O 1
ATOM 2605 N N . LYS A 1 322 ? -24.293 29.574 6.470 1.00 45.50 322 LYS A N 1
ATOM 2606 C CA . LYS A 1 322 ? -24.397 29.374 7.924 1.00 45.50 322 LYS A CA 1
ATOM 2607 C C . LYS A 1 322 ? -24.705 27.922 8.359 1.00 45.50 322 LYS A C 1
ATOM 2609 O O . LYS A 1 322 ? -25.863 27.541 8.456 1.00 45.50 322 LYS A O 1
ATOM 2614 N N . LEU A 1 323 ? -23.671 27.193 8.788 1.00 38.38 323 LEU A N 1
ATOM 2615 C CA . LEU A 1 323 ? -23.763 26.113 9.792 1.00 38.38 323 LEU A CA 1
ATOM 2616 C C . LEU A 1 323 ? -23.437 26.617 11.216 1.00 38.38 323 LEU A C 1
ATOM 2618 O O . LEU A 1 323 ? -23.256 25.842 12.147 1.00 38.38 323 LEU A O 1
ATOM 2622 N N . ARG A 1 324 ? -23.420 27.942 11.420 1.00 36.91 324 ARG A N 1
ATOM 2623 C CA . ARG A 1 324 ? -23.545 28.568 12.745 1.00 36.91 324 ARG A CA 1
ATOM 2624 C C . ARG A 1 324 ? -25.020 28.836 13.020 1.00 36.91 324 ARG A C 1
ATOM 2626 O O . ARG A 1 324 ? -25.471 29.953 12.789 1.00 36.91 324 ARG A O 1
ATOM 2633 N N . LYS A 1 325 ? -25.762 27.810 13.427 1.00 35.56 325 LYS A N 1
ATOM 2634 C CA . LYS A 1 325 ? -26.991 27.872 14.243 1.00 35.56 325 LYS A CA 1
ATOM 2635 C C . LYS A 1 325 ? -27.601 26.474 14.258 1.00 35.56 325 LYS A C 1
ATOM 2637 O O . LYS A 1 325 ? -28.467 26.181 13.452 1.00 35.56 325 LYS A O 1
ATOM 2642 N N . LEU A 1 326 ? -27.106 25.642 15.160 1.00 30.58 326 LEU A N 1
ATOM 2643 C CA . LEU A 1 326 ? -27.850 24.601 15.864 1.00 30.58 326 LEU A CA 1
ATOM 2644 C C . LEU A 1 326 ? -27.029 24.383 17.142 1.00 30.58 326 LEU A C 1
ATOM 2646 O O . LEU A 1 326 ? -25.924 23.844 17.085 1.00 30.58 326 LEU A O 1
ATOM 2650 N N . LYS A 1 327 ? -27.497 25.030 18.217 1.00 34.66 327 LYS A N 1
ATOM 2651 C CA . LYS A 1 327 ? -27.054 24.797 19.594 1.00 34.66 327 LYS A CA 1
ATOM 2652 C C . LYS A 1 327 ? -27.513 23.414 20.027 1.00 34.66 327 LYS A C 1
ATOM 2654 O O . LYS A 1 327 ? -28.615 23.031 19.572 1.00 34.66 327 LYS A O 1
#

Nearest PDB structures (foldseek):
  5dmh-assembly1_A  TM=2.006E-01  e=1.860E-01  Cupriavidus necator H16
  3db2-assembly2_A  TM=3.643E-01  e=3.326E+00  Desulfitobacterium hafniense DCB-2
  6vvo-assembly1_D  TM=1.588E-01  e=8.547E+00  Homo sapiens

Secondary structure (DSSP, 8-state):
-EEEEESTTSSHHHHHHHHHHHH---EEE--S--------GGGSSEEEE-S-GGGS-TTTTTS-EEEEE--HHHHHHHHHHHIIIIISTT--HHHHHHHHHH-GGGGGGG-HHHHHHHHHTT-SEEEEHHHHHH-HHHHHHGGGGTS--PPP-GGGPPPHHHHHTT--TTS-S--HHHHHHHSS---S-THHHHS-HHHHHHHHHHHHHHHHHTT--TTPPPPPPHHHHHHHHHHHHHHHHTSTTHHHHHHHHGGGHHHHHHTTT-SSS--S--HHHHHHHHHHHHHHHS-HHHHHHHHHHHHHSSHHHHHHHHHHHHHHS------